Protein AF-A0A1Y4EWG4-F1 (afdb_monomer_lite)

Secondary structure (DSSP, 8-state):
-PPPHHHHHHHHHHHHHHHHHHHHHHHHHHHHHHHHHTT---GGGS-HHHHHHH----------EEEEETTEEEEE--HHHHHHHHTS-HHHHHHHHHHHTS---HHHHHHHHT--HHHHHHHHHHHHHHHHHHHHHHHHHHHHHHHHHTT----------------------------------------B-----

Sequence (197 aa):
MKPNSHEQSKRHTFDSFCKKVLKHEARDYYDELKRQRDREVSFSDLSEKELAQLYTEDKYFVSEQIFNVLGLNVIVTDDVIAEALQSLPERKRDIILLSYFLELSDREIGDKLNMLRSTVQYQRTSTLQQLKNFMKGDIQSKTQGYINEQARPCVFFVSMLRSRHSKRHEHTGENEPTKRKKKGAYTSQTVLRILTR

Radius of gyration: 34.33 Å; chains: 1; bounding box: 71×59×91 Å

pLDDT: mean 73.22, std 25.09, range [27.41, 98.12]

Foldseek 3Di:
DDDDPVVVVVVVVVVVVVVVVVVVVVVVVVVVVVVCVVPDDDPVRDDPVVVVVPDDDDPPDFDWDWDAAPNATDTDRDPLVVVLLVPDDPLLSNLQCCCPVVVDQLVVNCVVVVHDSVVSVVSPVVSVVSSVVSVVVVVVVVVVVVVVPVPPPPPDDDDDDDDDDDDDDDDDDDDDDDDDDDDDDDDDDDHSDDDDD

Structure (mmCIF, N/CA/C/O backbone):
data_AF-A0A1Y4EWG4-F1
#
_entry.id   AF-A0A1Y4EWG4-F1
#
loop_
_atom_site.group_PDB
_atom_site.id
_atom_site.type_symbol
_atom_site.label_atom_id
_atom_site.label_alt_id
_atom_site.label_comp_id
_atom_site.label_asym_id
_atom_site.label_entity_id
_atom_site.label_seq_id
_atom_site.pdbx_PDB_ins_code
_atom_site.Cartn_x
_atom_site.Cartn_y
_atom_site.Cartn_z
_atom_site.occupancy
_atom_site.B_iso_or_equiv
_atom_site.auth_seq_id
_atom_site.auth_comp_id
_atom_site.auth_asym_id
_atom_site.auth_atom_id
_atom_site.pdbx_PDB_model_num
ATOM 1 N N . MET A 1 1 ? 42.388 5.811 -66.192 1.00 65.19 1 MET A N 1
ATOM 2 C CA . MET A 1 1 ? 41.966 7.229 -66.262 1.00 65.19 1 MET A CA 1
ATOM 3 C C . MET A 1 1 ? 42.053 7.839 -64.870 1.00 65.19 1 MET A C 1
ATOM 5 O O . MET A 1 1 ? 41.560 7.218 -63.936 1.00 65.19 1 MET A O 1
ATOM 9 N N . LYS A 1 2 ? 42.712 8.996 -64.703 1.00 63.66 2 LYS A N 1
ATOM 10 C CA . LYS A 1 2 ? 42.744 9.698 -63.407 1.00 63.66 2 LYS A CA 1
ATOM 11 C C . LYS A 1 2 ? 41.348 10.276 -63.126 1.00 63.66 2 LYS A C 1
ATOM 13 O O . LYS A 1 2 ? 40.776 10.872 -64.038 1.00 63.66 2 LYS A O 1
ATOM 18 N N . PRO A 1 3 ? 40.778 10.091 -61.925 1.00 63.34 3 PRO A N 1
ATOM 19 C CA . PRO A 1 3 ? 39.464 10.640 -61.622 1.00 63.34 3 PRO A CA 1
ATOM 20 C C . PRO A 1 3 ? 39.524 12.173 -61.615 1.00 63.34 3 PRO A C 1
ATOM 22 O O . PRO A 1 3 ? 40.449 12.750 -61.044 1.00 63.34 3 PRO A O 1
ATOM 25 N N . ASN A 1 4 ? 38.542 12.810 -62.259 1.00 80.69 4 ASN A N 1
ATOM 26 C CA . ASN A 1 4 ? 38.352 14.263 -62.278 1.00 80.69 4 ASN A CA 1
ATOM 27 C C . ASN A 1 4 ? 38.265 14.810 -60.835 1.00 80.69 4 ASN A C 1
ATOM 29 O O . ASN A 1 4 ? 37.682 14.157 -59.970 1.00 80.69 4 ASN A O 1
ATOM 33 N N . SER A 1 5 ? 38.812 16.004 -60.577 1.00 82.69 5 SER A N 1
ATOM 34 C CA . SER A 1 5 ? 38.809 16.683 -59.266 1.00 82.69 5 SER A CA 1
ATOM 35 C C . SER A 1 5 ? 37.415 16.711 -58.617 1.00 82.69 5 SER A C 1
ATOM 37 O O . SER A 1 5 ? 37.255 16.427 -57.429 1.00 82.69 5 SER A O 1
ATOM 39 N N . HIS A 1 6 ? 36.372 16.931 -59.423 1.00 83.75 6 HIS A N 1
ATOM 40 C CA . HIS A 1 6 ? 34.985 16.935 -58.957 1.00 83.75 6 HIS A CA 1
ATOM 41 C C . HIS A 1 6 ? 34.500 15.562 -58.448 1.00 83.75 6 HIS A C 1
ATOM 43 O O . HIS A 1 6 ? 33.828 15.479 -57.422 1.00 83.75 6 HIS A O 1
ATOM 49 N N . GLU A 1 7 ? 34.883 14.473 -59.118 1.00 87.00 7 GLU A N 1
ATOM 50 C CA . GLU A 1 7 ? 34.520 13.104 -58.722 1.00 87.00 7 GLU A CA 1
ATOM 51 C C . GLU A 1 7 ? 35.270 12.652 -57.462 1.00 87.00 7 GLU A C 1
ATOM 53 O O . GLU A 1 7 ? 34.723 11.928 -56.631 1.00 87.00 7 GLU A O 1
ATOM 58 N N . GLN A 1 8 ? 36.508 13.119 -57.275 1.00 87.75 8 GLN A N 1
ATOM 59 C CA . GLN A 1 8 ? 37.253 12.894 -56.034 1.00 87.75 8 GLN A CA 1
ATOM 60 C C . GLN A 1 8 ? 36.594 13.616 -54.855 1.00 87.75 8 GLN A C 1
ATOM 62 O O . GLN A 1 8 ? 36.395 13.010 -53.805 1.00 87.75 8 GLN A O 1
ATOM 67 N N . SER A 1 9 ? 36.177 14.872 -55.047 1.00 90.69 9 SER A N 1
ATOM 68 C CA . SER A 1 9 ? 35.466 15.644 -54.022 1.00 90.69 9 SER A CA 1
ATOM 69 C C . SER A 1 9 ? 34.190 14.933 -53.553 1.00 90.69 9 SER A C 1
ATOM 71 O O . SER A 1 9 ? 34.028 14.700 -52.356 1.00 90.69 9 SER A O 1
ATOM 73 N N . LYS A 1 10 ? 33.351 14.449 -54.484 1.00 91.44 10 LYS A N 1
ATOM 74 C CA . LYS A 1 10 ? 32.148 13.658 -54.150 1.00 91.44 10 LYS A CA 1
ATOM 75 C C . LYS A 1 10 ? 32.469 12.423 -53.308 1.00 91.44 10 LYS A C 1
ATOM 77 O O . LYS A 1 10 ? 31.793 12.164 -52.313 1.00 91.44 10 LYS A O 1
ATOM 82 N N . ARG A 1 11 ? 33.510 11.671 -53.685 1.00 92.50 11 ARG A N 1
ATOM 83 C CA . ARG A 1 11 ? 33.954 10.482 -52.937 1.00 92.50 11 ARG A CA 1
ATOM 84 C C . ARG A 1 11 ? 34.401 10.841 -51.523 1.00 92.50 11 ARG A C 1
ATOM 86 O O . ARG A 1 11 ? 34.007 10.159 -50.585 1.00 92.50 11 ARG A O 1
ATOM 93 N N . HIS A 1 12 ? 35.176 11.911 -51.361 1.00 94.19 12 HIS A N 1
ATOM 94 C CA . HIS A 1 12 ? 35.632 12.364 -50.047 1.00 94.19 12 HIS A CA 1
ATOM 95 C C . HIS A 1 12 ? 34.484 12.864 -49.166 1.00 94.19 12 HIS A C 1
ATOM 97 O O . HIS A 1 12 ? 34.461 12.564 -47.973 1.00 94.19 12 HIS A O 1
ATOM 103 N N . THR A 1 13 ? 33.503 13.572 -49.733 1.00 94.94 13 THR A N 1
ATOM 104 C CA . THR A 1 13 ? 32.304 13.998 -48.999 1.00 94.94 13 THR A CA 1
ATOM 105 C C . THR A 1 13 ? 31.494 12.799 -48.516 1.00 94.94 13 THR A C 1
ATOM 107 O O . THR A 1 13 ? 31.103 12.762 -47.351 1.00 94.94 13 THR A O 1
ATOM 110 N N . PHE A 1 14 ? 31.284 11.800 -49.377 1.00 96.00 14 PHE A N 1
ATOM 111 C CA . PHE A 1 14 ? 30.561 10.584 -49.010 1.00 96.00 14 PHE A CA 1
ATOM 112 C C . PHE A 1 14 ? 31.305 9.766 -47.946 1.00 96.00 14 PHE A C 1
ATOM 114 O O . PHE A 1 14 ? 30.717 9.383 -46.941 1.00 96.00 14 PHE A O 1
ATOM 121 N N . ASP A 1 15 ? 32.614 9.566 -48.109 1.00 96.38 15 ASP A N 1
ATOM 122 C CA . ASP A 1 15 ? 33.448 8.868 -47.125 1.00 96.38 15 ASP A CA 1
ATOM 123 C C . ASP A 1 15 ? 33.442 9.581 -45.760 1.00 96.38 15 ASP A C 1
ATOM 125 O O . ASP A 1 15 ? 33.256 8.952 -44.716 1.00 96.38 15 ASP A O 1
ATOM 129 N N . SER A 1 16 ? 33.561 10.914 -45.754 1.00 96.88 16 SER A N 1
ATOM 130 C CA . SER A 1 16 ? 33.453 11.720 -44.533 1.00 96.88 16 SER A CA 1
ATOM 131 C C . SER A 1 16 ? 32.076 11.587 -43.878 1.00 96.88 16 SER A C 1
ATOM 133 O O . SER A 1 16 ? 31.986 11.465 -42.654 1.00 96.88 16 SER A O 1
ATOM 135 N N . PHE A 1 17 ? 31.009 11.562 -44.681 1.00 97.06 17 PHE A N 1
ATOM 136 C CA . PHE A 1 17 ? 29.649 11.346 -44.202 1.00 97.06 17 PHE A CA 1
ATOM 137 C C . PHE A 1 17 ? 29.498 9.969 -43.545 1.00 97.06 17 PHE A C 1
ATOM 139 O O . PHE A 1 17 ? 29.098 9.901 -42.384 1.00 97.06 17 PHE A O 1
ATOM 146 N N . CYS A 1 18 ? 29.898 8.886 -44.218 1.00 96.62 18 CYS A N 1
ATOM 147 C CA . CYS A 1 18 ? 29.825 7.531 -43.668 1.00 96.62 18 CYS A CA 1
ATOM 148 C C . CYS A 1 18 ? 30.623 7.395 -42.365 1.00 96.62 18 CYS A C 1
ATOM 150 O O . CYS A 1 18 ? 30.110 6.875 -41.376 1.00 96.62 18 CYS A O 1
ATOM 152 N N . LYS A 1 19 ? 31.852 7.924 -42.322 1.00 97.12 19 LYS A N 1
ATOM 153 C CA . LYS A 1 19 ? 32.682 7.926 -41.106 1.00 97.12 19 LYS A CA 1
ATOM 154 C C . LYS A 1 19 ? 32.027 8.694 -39.962 1.00 97.12 19 LYS A C 1
ATOM 156 O O . LYS A 1 19 ? 32.107 8.266 -38.812 1.00 97.12 19 LYS A O 1
ATOM 161 N N . LYS A 1 20 ? 31.380 9.822 -40.264 1.00 97.94 20 LYS A N 1
ATOM 162 C CA . LYS A 1 20 ? 30.665 10.630 -39.274 1.00 97.94 20 LYS A CA 1
ATOM 163 C C . LYS A 1 20 ? 29.462 9.875 -38.708 1.00 97.94 20 LYS A C 1
ATOM 165 O O . LYS A 1 20 ? 29.324 9.833 -37.491 1.00 97.94 20 LYS A O 1
ATOM 170 N N . VAL A 1 21 ? 28.648 9.258 -39.567 1.00 98.00 21 VAL A N 1
ATOM 171 C CA . VAL A 1 21 ? 27.494 8.448 -39.143 1.00 98.00 21 VAL A CA 1
ATOM 172 C C . VAL A 1 21 ? 27.954 7.315 -38.228 1.00 98.0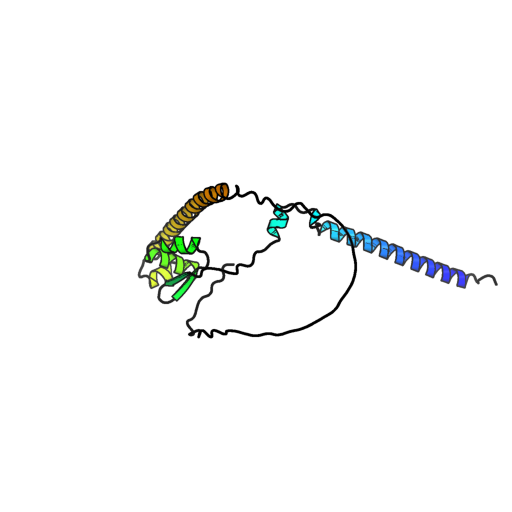0 21 VAL A C 1
ATOM 174 O O . VAL A 1 21 ? 27.509 7.250 -37.090 1.00 98.00 21 VAL A O 1
ATOM 177 N N . LEU A 1 22 ? 28.932 6.507 -38.649 1.00 97.94 22 LEU A N 1
ATOM 178 C CA . LEU A 1 22 ? 29.444 5.397 -37.832 1.00 97.94 22 LEU A CA 1
ATOM 179 C C . LEU A 1 22 ? 29.992 5.860 -36.475 1.00 97.94 22 LEU A C 1
ATOM 181 O O . LEU A 1 22 ? 29.791 5.197 -35.460 1.00 97.94 22 LEU A O 1
ATOM 185 N N . LYS A 1 23 ? 30.672 7.012 -36.439 1.00 98.00 23 LYS A N 1
ATOM 186 C CA . LYS A 1 23 ? 31.185 7.588 -35.191 1.00 98.00 23 LYS A CA 1
ATOM 187 C C . LYS A 1 23 ? 30.060 8.037 -34.257 1.00 98.00 23 LYS A C 1
ATOM 189 O O . LYS A 1 23 ? 30.193 7.874 -33.046 1.00 98.00 23 LYS A O 1
ATOM 194 N N . HIS A 1 24 ? 29.001 8.638 -34.795 1.00 97.94 24 HIS A N 1
ATOM 195 C CA . HIS A 1 24 ? 27.861 9.076 -33.994 1.00 97.94 24 HIS A CA 1
ATOM 196 C C . HIS A 1 24 ? 27.058 7.893 -33.470 1.00 97.94 24 HIS A C 1
ATOM 198 O O . HIS A 1 24 ? 26.841 7.842 -32.269 1.00 97.94 24 HIS A O 1
ATOM 204 N N . GLU A 1 25 ? 26.770 6.896 -34.305 1.00 98.12 25 GLU A N 1
ATOM 205 C CA . GLU A 1 25 ? 26.089 5.667 -33.875 1.00 98.12 25 GLU A CA 1
ATOM 206 C C . GLU A 1 25 ? 26.855 4.947 -32.760 1.00 98.12 25 GLU A C 1
ATOM 208 O O . GLU A 1 25 ? 26.282 4.556 -31.745 1.00 98.12 25 GLU A O 1
ATOM 213 N N . ALA A 1 26 ? 28.182 4.836 -32.889 1.00 98.12 26 ALA A N 1
ATOM 214 C CA . ALA A 1 26 ? 29.005 4.260 -31.832 1.00 98.12 26 ALA A CA 1
ATOM 215 C C . ALA A 1 26 ? 28.910 5.066 -30.527 1.00 98.12 26 ALA A C 1
ATOM 217 O O . ALA A 1 26 ? 28.836 4.481 -29.448 1.00 98.12 26 ALA A O 1
ATOM 218 N N . ARG A 1 27 ? 28.907 6.402 -30.606 1.00 97.75 27 ARG A N 1
ATOM 219 C CA . ARG A 1 27 ? 28.766 7.259 -29.423 1.00 97.75 27 ARG A CA 1
ATOM 220 C C . ARG A 1 27 ? 27.391 7.096 -28.781 1.00 97.75 27 ARG A C 1
ATOM 222 O O . ARG A 1 27 ? 27.323 6.905 -27.573 1.00 97.75 27 ARG A O 1
ATOM 229 N N . ASP A 1 28 ? 26.336 7.132 -29.583 1.00 97.75 28 ASP A N 1
ATOM 230 C CA . ASP A 1 28 ? 24.960 7.047 -29.108 1.00 97.75 28 ASP A CA 1
ATOM 231 C C . ASP A 1 28 ? 24.700 5.685 -28.436 1.00 97.75 28 ASP A C 1
ATOM 233 O O . ASP A 1 28 ? 24.063 5.633 -27.383 1.00 97.75 28 ASP A O 1
ATOM 237 N N . TYR A 1 29 ? 25.301 4.603 -28.948 1.00 97.69 29 TYR A N 1
ATOM 238 C CA . TYR A 1 29 ? 25.314 3.291 -28.293 1.00 97.69 29 TYR A CA 1
ATOM 239 C C . TYR A 1 29 ? 25.955 3.325 -26.895 1.00 97.69 29 TYR A C 1
ATOM 241 O O . TYR A 1 29 ? 25.369 2.836 -25.927 1.00 97.69 29 TYR A O 1
ATOM 249 N N . TYR A 1 30 ? 27.148 3.914 -26.757 1.00 97.56 30 TYR A N 1
ATOM 250 C CA . TYR A 1 30 ? 27.816 4.004 -25.452 1.00 97.56 30 TYR A CA 1
ATOM 251 C C . TYR A 1 30 ? 27.075 4.918 -24.472 1.00 97.56 30 TYR A C 1
ATOM 253 O O . TYR A 1 30 ? 27.049 4.630 -23.272 1.00 97.56 30 TYR A O 1
ATOM 261 N N . ASP A 1 31 ? 26.460 5.990 -24.969 1.00 97.25 31 ASP A N 1
ATOM 262 C CA . ASP A 1 31 ? 25.638 6.882 -24.158 1.00 97.25 31 ASP A CA 1
ATOM 263 C C . ASP A 1 31 ? 24.390 6.155 -23.638 1.00 97.25 31 ASP A C 1
ATOM 265 O O . ASP A 1 31 ? 24.050 6.300 -22.464 1.00 97.25 31 ASP A O 1
ATOM 269 N N . GLU A 1 32 ? 23.744 5.317 -24.454 1.00 96.81 32 GLU A N 1
ATOM 270 C CA . GLU A 1 32 ? 22.601 4.513 -24.007 1.00 96.81 32 GLU A CA 1
ATOM 271 C C . GLU A 1 32 ? 23.009 3.454 -22.976 1.00 96.81 32 GLU A C 1
ATOM 273 O O . GLU A 1 32 ? 22.380 3.356 -21.923 1.00 96.81 32 GLU A O 1
ATOM 278 N N . LEU A 1 33 ? 24.123 2.744 -23.193 1.00 95.25 33 LEU A N 1
ATOM 279 C CA . LEU A 1 33 ? 24.672 1.813 -22.196 1.00 95.25 33 LEU A CA 1
ATOM 280 C C . LEU A 1 33 ? 25.008 2.498 -20.867 1.00 95.25 33 LEU A C 1
ATOM 282 O O . LEU A 1 33 ? 24.945 1.880 -19.803 1.00 95.25 33 LEU A O 1
ATOM 286 N N . LYS A 1 34 ? 25.421 3.768 -20.902 1.00 95.44 34 LYS A N 1
ATOM 287 C CA . LYS A 1 34 ? 25.650 4.550 -19.687 1.00 95.44 34 LYS A CA 1
ATOM 288 C C . LYS A 1 34 ? 24.327 4.867 -18.986 1.00 95.44 34 LYS A C 1
ATOM 290 O O . LYS A 1 34 ? 24.209 4.585 -17.801 1.00 95.44 34 LYS A O 1
ATOM 295 N N . ARG A 1 35 ? 23.316 5.354 -19.718 1.00 95.94 35 ARG A N 1
ATOM 296 C CA . ARG A 1 35 ? 21.978 5.638 -19.161 1.00 95.94 35 ARG A CA 1
ATOM 297 C C . ARG A 1 35 ? 21.303 4.399 -18.576 1.00 95.94 35 ARG A C 1
ATOM 299 O O . ARG A 1 35 ? 20.566 4.524 -17.604 1.00 95.94 35 ARG A O 1
ATOM 306 N N . GLN A 1 36 ? 21.505 3.226 -19.176 1.00 94.88 36 GLN A N 1
ATOM 307 C CA . GLN A 1 36 ? 21.007 1.958 -18.640 1.00 94.88 36 GLN A CA 1
ATOM 308 C C . GLN A 1 36 ? 21.694 1.632 -17.315 1.00 94.88 36 GLN A C 1
ATOM 310 O O . GLN A 1 36 ? 21.009 1.466 -16.317 1.00 94.88 36 GLN A O 1
ATOM 315 N N . ARG A 1 37 ? 23.032 1.669 -17.255 1.00 90.12 37 ARG A N 1
ATOM 316 C CA . ARG A 1 37 ? 23.779 1.417 -16.006 1.00 90.12 37 ARG A CA 1
ATOM 317 C C . ARG A 1 37 ? 23.480 2.410 -14.882 1.00 90.12 37 ARG A C 1
ATOM 319 O O . ARG A 1 37 ? 23.546 2.032 -13.723 1.00 90.12 37 ARG A O 1
ATOM 326 N N . ASP A 1 38 ? 23.147 3.655 -15.212 1.00 91.94 38 ASP A N 1
ATOM 327 C CA . ASP A 1 38 ? 22.764 4.660 -14.212 1.00 91.94 38 ASP A CA 1
ATOM 328 C C . ASP A 1 38 ? 21.357 4.401 -13.622 1.00 91.94 38 ASP A C 1
ATOM 330 O O . ASP A 1 38 ? 21.022 4.954 -12.574 1.00 91.94 38 ASP A O 1
ATOM 334 N N . ARG A 1 39 ? 20.517 3.589 -14.286 1.00 91.38 39 ARG A N 1
ATOM 335 C CA . ARG A 1 39 ? 19.122 3.303 -13.887 1.00 91.38 39 ARG A CA 1
ATOM 336 C C . ARG A 1 39 ? 18.876 1.856 -13.459 1.00 91.38 39 ARG A C 1
ATOM 338 O O . ARG A 1 39 ? 17.918 1.605 -12.735 1.00 91.38 39 ARG A O 1
ATOM 345 N N . GLU A 1 40 ? 19.690 0.922 -13.931 1.00 90.94 40 GLU A N 1
ATOM 346 C CA . GLU A 1 40 ? 19.491 -0.517 -13.785 1.00 90.94 40 GLU A CA 1
ATOM 347 C C . GLU A 1 40 ? 20.626 -1.138 -12.969 1.00 90.94 40 GLU A C 1
ATOM 349 O O . GLU A 1 40 ? 21.799 -0.807 -13.142 1.00 90.94 40 GLU A O 1
ATOM 354 N N . VAL A 1 41 ? 20.264 -2.084 -12.105 1.00 86.38 41 VAL A N 1
ATOM 355 C CA . VAL A 1 41 ? 21.198 -2.912 -11.338 1.00 86.38 41 VAL A CA 1
ATOM 356 C C . VAL A 1 41 ? 20.971 -4.361 -11.750 1.00 86.38 41 VAL A C 1
ATOM 358 O O . VAL A 1 41 ? 19.828 -4.799 -11.895 1.00 86.38 41 VAL A O 1
ATOM 361 N N . SER A 1 42 ? 22.052 -5.108 -11.975 1.00 86.12 42 SER A N 1
ATOM 362 C CA . SER A 1 42 ? 21.953 -6.526 -12.317 1.00 86.12 42 SER A CA 1
ATOM 363 C C . SER A 1 42 ? 21.447 -7.324 -11.120 1.00 86.12 42 SER A C 1
ATOM 365 O O . SER A 1 42 ? 21.859 -7.075 -9.991 1.00 86.12 42 SER A O 1
ATOM 367 N N . PHE A 1 43 ? 20.634 -8.353 -11.360 1.00 84.12 43 PHE A N 1
ATOM 368 C CA . PHE A 1 43 ? 20.182 -9.259 -10.299 1.00 84.12 43 PHE A CA 1
ATOM 369 C C . PHE A 1 43 ? 21.339 -9.898 -9.520 1.00 84.12 43 PHE A C 1
ATOM 371 O O . PHE A 1 43 ? 21.198 -10.145 -8.328 1.00 84.12 43 PHE A O 1
ATOM 378 N N . SER A 1 44 ? 22.481 -10.138 -10.174 1.00 87.19 44 SER A N 1
ATOM 379 C CA . SER A 1 44 ? 23.681 -10.690 -9.530 1.00 87.19 44 SER A CA 1
ATOM 380 C C . SER A 1 44 ? 24.344 -9.729 -8.541 1.00 87.19 44 SER A C 1
ATOM 382 O O . SER A 1 44 ? 25.077 -10.182 -7.667 1.00 87.19 44 SER A O 1
ATOM 384 N N . ASP A 1 45 ? 24.111 -8.424 -8.699 1.00 87.25 45 ASP A N 1
ATOM 385 C CA . ASP A 1 45 ? 24.691 -7.375 -7.857 1.00 87.25 45 ASP A CA 1
ATOM 386 C C . ASP A 1 45 ? 23.754 -6.991 -6.696 1.00 87.25 45 ASP A C 1
ATOM 388 O O . ASP A 1 45 ? 24.156 -6.246 -5.802 1.00 87.25 45 ASP A O 1
ATOM 392 N N . LEU A 1 46 ? 22.513 -7.498 -6.693 1.00 88.62 46 LEU A N 1
ATOM 393 C CA . LEU A 1 46 ? 21.548 -7.279 -5.618 1.00 88.62 46 LEU A CA 1
ATOM 394 C C . LEU A 1 46 ? 21.887 -8.130 -4.392 1.00 88.62 46 LEU A C 1
ATOM 396 O O . LEU A 1 46 ? 22.234 -9.308 -4.487 1.00 88.62 46 LEU A O 1
ATOM 400 N N . SER A 1 47 ? 21.713 -7.547 -3.211 1.00 89.00 47 SER A N 1
ATOM 401 C CA . SER A 1 47 ? 21.786 -8.282 -1.953 1.00 89.00 47 SER A CA 1
ATOM 402 C C . SER A 1 47 ? 20.580 -9.211 -1.774 1.00 89.00 47 SER A C 1
ATOM 404 O O . SER A 1 47 ? 19.491 -8.967 -2.297 1.00 89.00 47 SER A O 1
ATOM 406 N N . GLU A 1 48 ? 20.728 -10.246 -0.942 1.00 85.25 48 GLU A N 1
ATOM 407 C CA . GLU A 1 48 ? 19.621 -11.151 -0.588 1.00 85.25 48 GLU A CA 1
ATOM 408 C C . GLU A 1 48 ? 18.399 -10.398 -0.036 1.00 85.25 48 GLU A C 1
ATOM 410 O O . GLU A 1 48 ? 17.261 -10.792 -0.279 1.00 85.25 48 GLU A O 1
ATOM 415 N N . LYS A 1 49 ? 18.621 -9.277 0.665 1.00 85.50 49 LYS A N 1
ATOM 416 C CA . LYS A 1 49 ? 17.548 -8.432 1.207 1.00 85.50 49 LYS A CA 1
ATOM 417 C C . LYS A 1 49 ? 16.743 -7.732 0.117 1.00 85.50 49 LYS A C 1
ATOM 419 O O . LYS A 1 49 ? 15.536 -7.591 0.268 1.00 85.50 49 LYS A O 1
ATOM 424 N N . GLU A 1 50 ? 17.402 -7.270 -0.939 1.00 86.19 50 GLU A N 1
ATOM 425 C CA . GLU A 1 50 ? 16.748 -6.607 -2.071 1.00 86.19 50 GLU A CA 1
ATOM 426 C C . GLU A 1 50 ? 16.014 -7.631 -2.930 1.00 86.19 50 GLU A C 1
ATOM 428 O O . GLU A 1 50 ? 14.851 -7.428 -3.264 1.00 86.19 50 GLU A O 1
ATOM 433 N N . LEU A 1 51 ? 16.635 -8.785 -3.192 1.00 86.31 51 LEU A N 1
ATOM 434 C CA . LEU A 1 51 ? 15.977 -9.906 -3.867 1.00 86.31 51 LEU A CA 1
ATOM 435 C C . LEU A 1 51 ? 14.722 -10.364 -3.118 1.00 86.31 51 LEU A C 1
ATOM 437 O O . LEU A 1 51 ? 13.689 -10.617 -3.738 1.00 86.31 51 LEU A O 1
ATOM 441 N N . ALA A 1 52 ? 14.778 -10.401 -1.784 1.00 83.62 52 ALA A N 1
ATOM 442 C CA . ALA A 1 52 ? 13.634 -10.749 -0.953 1.00 83.62 52 ALA A CA 1
ATOM 443 C C . ALA A 1 52 ? 12.464 -9.747 -1.047 1.00 83.62 52 ALA A C 1
ATOM 445 O O . ALA A 1 52 ? 11.343 -10.087 -0.690 1.00 83.62 52 ALA A O 1
ATOM 446 N N . GLN A 1 53 ? 12.688 -8.520 -1.524 1.00 85.25 53 GLN A N 1
ATOM 447 C CA . GLN A 1 53 ? 11.617 -7.539 -1.747 1.00 85.25 53 GLN A CA 1
ATOM 448 C C . GLN A 1 53 ? 10.968 -7.674 -3.129 1.00 85.25 53 GLN A C 1
ATOM 450 O O . GLN A 1 53 ? 9.892 -7.125 -3.353 1.00 85.25 53 GLN A O 1
ATOM 455 N N . LEU A 1 54 ? 11.619 -8.377 -4.062 1.00 85.06 54 LEU A N 1
ATOM 456 C CA . LEU A 1 54 ? 11.163 -8.508 -5.447 1.00 85.06 54 LEU A CA 1
ATOM 457 C C . LEU A 1 54 ? 10.221 -9.693 -5.668 1.00 85.06 54 LEU A C 1
ATOM 459 O O . LEU A 1 54 ? 9.571 -9.754 -6.712 1.00 85.06 54 LEU A O 1
ATOM 463 N N . TYR A 1 55 ? 10.140 -10.636 -4.726 1.00 78.19 55 TYR A N 1
ATOM 464 C CA . TYR A 1 55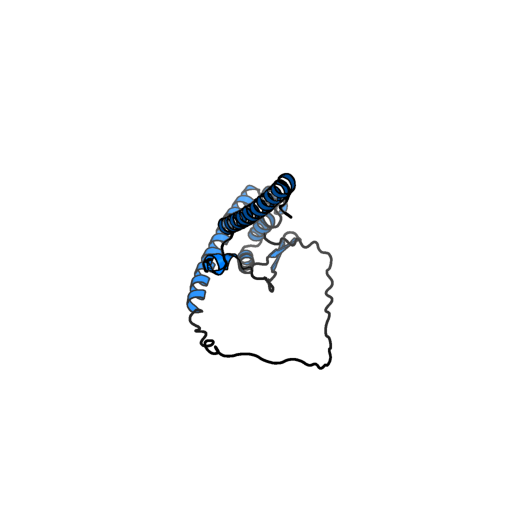 ? 9.198 -11.747 -4.829 1.00 78.19 55 TYR A CA 1
ATOM 465 C C . TYR A 1 55 ? 7.869 -11.410 -4.151 1.00 78.19 55 TYR A C 1
ATOM 467 O O . TYR A 1 55 ? 7.790 -10.662 -3.180 1.00 78.19 55 TYR A O 1
ATOM 475 N N . THR A 1 56 ? 6.795 -11.973 -4.689 1.00 79.31 56 THR A N 1
ATOM 476 C CA . THR A 1 56 ? 5.470 -11.978 -4.073 1.00 79.31 56 THR A CA 1
ATOM 477 C C . THR A 1 56 ? 4.993 -13.418 -4.072 1.00 79.31 56 THR A C 1
ATOM 479 O O . THR A 1 56 ? 5.131 -14.116 -5.075 1.00 79.31 56 THR A O 1
ATOM 482 N N . GLU A 1 57 ? 4.466 -13.873 -2.944 1.00 75.94 57 GLU A N 1
ATOM 483 C CA . GLU A 1 57 ? 3.863 -15.197 -2.839 1.00 75.94 57 GLU A CA 1
ATOM 484 C C . GLU A 1 57 ? 2.362 -15.104 -3.097 1.00 75.94 57 GLU A C 1
ATOM 486 O O . GLU A 1 57 ? 1.657 -14.276 -2.511 1.00 75.94 57 GLU A O 1
ATOM 491 N N . ASP A 1 58 ? 1.864 -15.982 -3.962 1.00 75.06 58 ASP A N 1
ATOM 492 C CA . ASP A 1 58 ? 0.434 -16.144 -4.174 1.00 75.06 58 ASP A CA 1
ATOM 493 C C . ASP A 1 58 ? -0.218 -16.786 -2.939 1.00 75.06 58 ASP A C 1
ATOM 495 O O . ASP A 1 58 ? 0.156 -17.872 -2.486 1.00 75.06 58 ASP A O 1
ATOM 499 N N . LYS A 1 59 ? -1.259 -16.137 -2.413 1.00 71.50 59 LYS A N 1
ATOM 500 C CA . LYS A 1 59 ? -2.028 -16.631 -1.263 1.00 71.50 59 LYS A CA 1
ATOM 501 C C . LYS A 1 59 ? -3.160 -17.547 -1.738 1.00 71.50 59 LYS A C 1
ATOM 503 O O . LYS A 1 59 ? -4.291 -17.104 -1.912 1.00 71.50 59 LYS A O 1
ATOM 508 N N . TYR A 1 60 ? -2.855 -18.826 -1.963 1.00 64.81 60 TYR A N 1
ATOM 509 C CA . TYR A 1 60 ? -3.822 -19.800 -2.500 1.00 64.81 60 TYR A CA 1
ATOM 510 C C . TYR A 1 60 ? -4.842 -20.339 -1.482 1.00 64.81 60 TYR A C 1
ATOM 512 O O . TYR A 1 60 ? -5.901 -20.818 -1.884 1.00 64.81 60 TYR A O 1
ATOM 520 N N . PHE A 1 61 ? -4.567 -20.249 -0.177 1.00 61.03 61 PHE A N 1
ATOM 521 C CA . PHE A 1 61 ? -5.443 -20.786 0.870 1.00 61.03 61 PHE A CA 1
ATOM 522 C C . PHE A 1 61 ? -5.580 -19.781 2.004 1.00 61.03 61 PHE A C 1
ATOM 524 O O . PHE A 1 61 ? -4.787 -19.759 2.939 1.00 61.03 61 PHE A O 1
ATOM 531 N N . VAL A 1 62 ? -6.581 -18.920 1.883 1.00 66.31 62 VAL A N 1
ATOM 532 C CA . VAL A 1 62 ? -6.908 -17.921 2.892 1.00 66.31 62 VAL A CA 1
ATOM 533 C C . VAL A 1 62 ? -8.172 -18.388 3.605 1.00 66.31 62 VAL A C 1
ATOM 535 O O . VAL A 1 62 ? -9.215 -18.557 2.973 1.00 66.31 62 VAL A O 1
ATOM 538 N N . SER A 1 63 ? -8.075 -18.656 4.903 1.00 74.94 63 SER A N 1
ATOM 539 C CA . SER A 1 63 ? -9.218 -18.962 5.762 1.00 74.94 63 SER A CA 1
ATOM 540 C C . SER A 1 63 ? -10.088 -17.716 5.905 1.00 74.94 63 SER A C 1
ATOM 542 O O . SER A 1 63 ? -9.703 -16.718 6.506 1.00 74.94 63 SER A O 1
ATOM 544 N N . GLU A 1 64 ? -11.286 -17.764 5.330 1.00 82.88 64 GLU A N 1
ATOM 545 C CA . GLU A 1 64 ? -12.270 -16.693 5.458 1.00 82.88 64 GLU A CA 1
ATOM 546 C C . GLU A 1 64 ? -13.100 -16.898 6.732 1.00 82.88 64 GLU A C 1
ATOM 548 O O . GLU A 1 64 ? -13.834 -17.880 6.862 1.00 82.88 64 GLU A O 1
ATOM 553 N N . GLN A 1 65 ? -13.018 -15.953 7.669 1.00 85.00 65 GLN A N 1
ATOM 554 C CA . GLN A 1 65 ? -13.896 -15.891 8.835 1.00 85.00 65 GLN A CA 1
ATOM 555 C C . GLN A 1 65 ? -14.960 -14.812 8.641 1.00 85.00 65 GLN A C 1
ATOM 557 O O . GLN A 1 65 ? -14.656 -13.693 8.233 1.00 85.00 65 GLN A O 1
ATOM 562 N N . ILE A 1 66 ? -16.219 -15.142 8.934 1.00 88.38 66 ILE A N 1
ATOM 563 C CA . ILE A 1 66 ? -17.363 -14.260 8.682 1.00 88.38 66 ILE A CA 1
ATOM 564 C C . ILE A 1 66 ? -17.923 -13.746 10.008 1.00 88.38 66 ILE A C 1
ATOM 566 O O . ILE A 1 66 ? -18.326 -14.531 10.865 1.00 88.38 66 ILE A O 1
ATOM 570 N N . PHE A 1 67 ? -18.012 -12.426 10.143 1.00 88.38 67 PHE A N 1
ATOM 571 C CA . PHE A 1 67 ? -18.663 -11.748 11.259 1.00 88.38 67 PHE A CA 1
ATOM 572 C C . PHE A 1 67 ? -19.951 -11.085 10.785 1.00 88.38 67 PHE A C 1
ATOM 574 O O . PHE A 1 67 ? -19.938 -10.323 9.821 1.00 88.38 67 PHE A O 1
ATOM 581 N N . ASN A 1 68 ? -21.064 -11.350 11.467 1.00 89.38 68 ASN A N 1
ATOM 582 C CA . ASN A 1 68 ? -22.322 -10.663 11.197 1.00 89.38 68 ASN A CA 1
ATOM 583 C C . ASN A 1 68 ? -22.465 -9.452 12.124 1.00 89.38 68 ASN A C 1
ATOM 585 O O . ASN A 1 68 ? -22.417 -9.612 13.341 1.00 89.38 68 ASN A O 1
ATOM 589 N N . VAL A 1 69 ? -22.651 -8.263 11.552 1.00 87.44 69 VAL A N 1
ATOM 590 C CA . VAL A 1 69 ? -22.862 -7.013 12.291 1.00 87.44 69 VAL A CA 1
ATOM 591 C C . VAL A 1 69 ? -24.057 -6.287 11.696 1.00 87.44 69 VAL A C 1
ATOM 593 O O . VAL A 1 69 ? -24.034 -5.895 10.532 1.00 87.44 69 VAL A O 1
ATOM 596 N N . LEU A 1 70 ? -25.123 -6.114 12.482 1.00 84.75 70 LEU A N 1
ATOM 597 C CA . LEU A 1 70 ? -26.378 -5.482 12.040 1.00 84.75 70 LEU A CA 1
ATOM 598 C C . LEU A 1 70 ? -26.958 -6.097 10.746 1.00 84.75 70 LEU A C 1
ATOM 600 O O . LEU A 1 70 ? -27.551 -5.393 9.928 1.00 84.75 70 LEU A O 1
ATOM 604 N N . GLY A 1 71 ? -26.778 -7.408 10.545 1.00 83.06 71 GLY A N 1
ATOM 605 C CA . GLY A 1 71 ? -27.232 -8.118 9.345 1.00 83.06 71 GLY A CA 1
ATOM 606 C C . GLY A 1 71 ? -26.279 -8.035 8.147 1.00 83.06 71 GLY A C 1
ATOM 607 O O . GLY A 1 71 ? -26.587 -8.599 7.099 1.00 83.06 71 GLY A O 1
ATOM 608 N N . LEU A 1 72 ? -25.125 -7.378 8.289 1.00 84.81 72 LEU A N 1
ATOM 609 C CA . LEU A 1 72 ? -24.075 -7.305 7.274 1.00 84.81 72 LEU A CA 1
ATOM 610 C C . LEU A 1 72 ? -22.966 -8.308 7.589 1.00 84.81 72 LEU A C 1
ATOM 612 O O . LEU A 1 72 ? -22.500 -8.392 8.722 1.00 84.81 72 LEU A O 1
ATOM 616 N N . ASN A 1 73 ? -22.527 -9.053 6.577 1.00 87.06 73 ASN A N 1
ATOM 617 C CA . ASN A 1 73 ? -21.439 -10.015 6.716 1.00 87.06 73 ASN A CA 1
ATOM 618 C C . ASN A 1 73 ? -20.104 -9.351 6.360 1.00 87.06 73 ASN A C 1
ATOM 620 O O . ASN A 1 73 ? -19.903 -8.937 5.217 1.00 87.06 73 ASN A O 1
ATOM 624 N N . VAL A 1 74 ? -19.196 -9.288 7.330 1.00 86.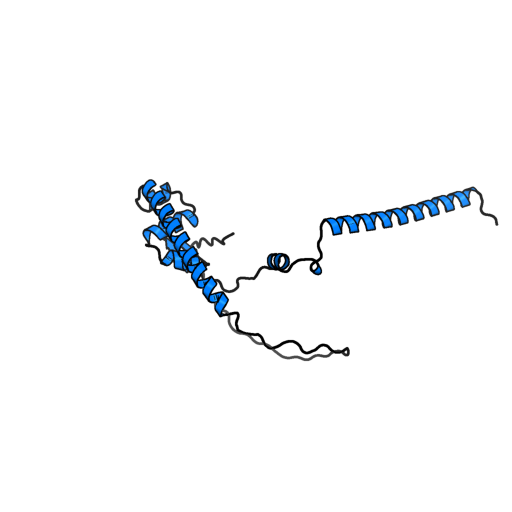50 74 VAL A N 1
ATOM 625 C CA . VAL A 1 74 ? -17.813 -8.836 7.168 1.00 86.50 74 VAL A CA 1
ATOM 626 C C . VAL A 1 74 ? -16.907 -10.060 7.104 1.00 86.50 74 VAL A C 1
ATOM 628 O O . VAL A 1 74 ? -16.925 -10.889 8.013 1.00 86.50 74 VAL A O 1
ATOM 631 N N . ILE A 1 75 ? -16.125 -10.177 6.031 1.00 87.12 75 ILE A N 1
ATOM 632 C CA . ILE A 1 75 ? -15.183 -11.283 5.832 1.00 87.12 75 ILE A CA 1
ATOM 633 C C . ILE A 1 75 ? -13.789 -10.823 6.247 1.00 87.12 75 ILE A C 1
ATOM 635 O O . ILE A 1 75 ? -13.283 -9.829 5.730 1.00 87.12 75 ILE A O 1
ATOM 639 N N . VAL A 1 76 ? -13.169 -11.562 7.163 1.00 86.62 76 VAL A N 1
ATOM 640 C CA . VAL A 1 76 ? -11.793 -11.355 7.614 1.00 86.62 76 VAL A CA 1
ATOM 641 C C . VAL A 1 76 ? -10.963 -12.553 7.176 1.00 86.62 76 VAL A C 1
ATOM 643 O O . VAL A 1 76 ? -11.278 -13.693 7.500 1.00 86.62 76 VAL A O 1
ATOM 646 N N . THR A 1 77 ? -9.917 -12.272 6.410 1.00 84.94 77 THR A N 1
ATOM 647 C CA . THR A 1 77 ? -9.030 -13.261 5.783 1.00 84.94 77 THR A CA 1
ATOM 648 C C . THR A 1 77 ? -7.790 -13.604 6.603 1.00 84.94 77 THR A C 1
ATOM 650 O O . THR A 1 77 ? -7.113 -14.584 6.324 1.00 84.94 77 THR A O 1
ATOM 653 N N . ASP A 1 78 ? -7.423 -12.744 7.549 1.00 84.62 78 ASP A N 1
ATOM 654 C CA . ASP A 1 78 ? -6.235 -12.927 8.380 1.00 84.62 78 ASP A CA 1
ATOM 655 C C . ASP A 1 78 ? -6.629 -13.630 9.680 1.00 84.62 78 ASP A C 1
ATOM 657 O O . ASP A 1 78 ? -7.421 -13.091 10.458 1.00 84.62 78 ASP A O 1
ATOM 661 N N . ASP A 1 79 ? -6.074 -14.820 9.911 1.00 84.06 79 ASP A N 1
ATOM 662 C CA . ASP A 1 79 ? -6.390 -15.642 11.081 1.00 84.06 79 ASP A CA 1
ATOM 663 C C . ASP A 1 79 ? -6.071 -14.942 12.402 1.00 84.06 79 ASP A C 1
ATOM 665 O O . ASP A 1 79 ? -6.842 -15.056 13.352 1.00 84.06 79 ASP A O 1
ATOM 669 N N . VAL A 1 80 ? -4.971 -14.183 12.464 1.00 85.69 80 VAL A N 1
ATOM 670 C CA . VAL A 1 80 ? -4.548 -13.486 13.688 1.00 85.69 80 VAL A CA 1
ATOM 671 C C . VAL A 1 80 ? -5.523 -12.363 14.003 1.00 85.69 80 VAL A C 1
ATOM 673 O O . VAL A 1 80 ? -5.936 -12.191 15.149 1.00 85.69 80 VAL A O 1
ATOM 676 N N . ILE A 1 81 ? -5.921 -11.601 12.983 1.00 88.44 81 ILE A N 1
ATOM 677 C CA . ILE A 1 81 ? -6.915 -10.536 13.150 1.00 88.44 81 ILE A CA 1
ATOM 678 C C . ILE A 1 81 ? -8.262 -11.139 13.537 1.00 88.44 81 ILE A C 1
ATOM 680 O O . ILE A 1 81 ? -8.940 -10.618 14.423 1.00 88.44 81 ILE A O 1
ATOM 684 N N . ALA A 1 82 ? -8.658 -12.233 12.897 1.00 89.44 82 ALA A N 1
ATOM 685 C CA . ALA A 1 82 ? -9.943 -12.851 13.150 1.00 89.44 82 ALA A CA 1
ATOM 686 C C . ALA A 1 82 ? -10.018 -13.463 14.562 1.00 89.44 82 ALA A C 1
ATOM 688 O O . ALA A 1 82 ? -10.999 -13.225 15.266 1.00 89.44 82 ALA A O 1
ATOM 689 N N . GLU A 1 83 ? -8.965 -14.134 15.034 1.00 89.25 83 GLU A N 1
ATOM 690 C CA . GLU A 1 83 ? -8.845 -14.607 16.421 1.00 89.25 83 GLU A CA 1
ATOM 691 C C . GLU A 1 83 ? -8.875 -13.440 17.422 1.00 89.25 83 GLU A C 1
ATOM 693 O O . GLU A 1 83 ? -9.638 -13.457 18.393 1.00 89.25 83 GLU A O 1
ATOM 698 N N . ALA A 1 84 ? -8.128 -12.366 17.145 1.00 91.12 84 ALA A N 1
ATOM 699 C CA . ALA A 1 84 ? -8.125 -11.175 17.987 1.00 91.12 84 ALA A CA 1
ATOM 700 C C . ALA A 1 84 ? -9.527 -10.548 18.089 1.00 91.12 84 ALA A C 1
ATOM 702 O O . ALA A 1 84 ? -9.958 -10.160 19.176 1.00 91.12 84 ALA A O 1
ATOM 703 N N . LEU A 1 85 ? -10.276 -10.495 16.984 1.00 91.62 85 LEU A N 1
ATOM 704 C CA . LEU A 1 85 ? -11.658 -10.013 16.960 1.00 91.62 85 LEU A CA 1
ATOM 705 C C . LEU A 1 85 ? -12.628 -10.955 17.685 1.00 91.62 85 LEU A C 1
ATOM 707 O O . LEU A 1 85 ? -13.563 -10.470 18.321 1.00 91.62 85 LEU A O 1
ATOM 711 N N . GLN A 1 86 ? -12.422 -12.274 17.625 1.00 90.38 86 GLN A N 1
ATOM 712 C CA . GLN A 1 86 ? -13.220 -13.248 18.383 1.00 90.38 86 GLN A CA 1
ATOM 713 C C . GLN A 1 86 ? -13.014 -13.127 19.897 1.00 90.38 86 GLN A C 1
ATOM 715 O O . GLN A 1 86 ? -13.958 -13.340 20.654 1.00 90.38 86 GLN A O 1
ATOM 720 N N . SER A 1 87 ? -11.812 -12.746 20.341 1.00 90.62 87 SER A N 1
ATOM 721 C CA . SER A 1 87 ? -11.512 -12.544 21.766 1.00 90.62 87 SER A CA 1
ATOM 722 C C . SER A 1 87 ? -12.259 -11.353 22.389 1.00 90.62 87 SER A C 1
ATOM 724 O O . SER A 1 87 ? -12.371 -11.243 23.614 1.00 90.62 87 SER A O 1
ATOM 726 N N . LEU A 1 88 ? -12.773 -10.438 21.558 1.00 91.12 88 LEU A N 1
ATOM 727 C CA . LEU A 1 88 ? -13.464 -9.241 22.015 1.00 91.12 88 LEU A CA 1
ATOM 728 C C . LEU A 1 88 ? -14.934 -9.516 22.363 1.00 91.12 88 LEU A C 1
ATOM 730 O O . LEU A 1 88 ? -15.617 -10.269 21.670 1.00 91.12 88 LEU A O 1
ATOM 734 N N . PRO A 1 89 ? -15.486 -8.800 23.361 1.00 91.88 89 PRO A N 1
ATOM 735 C CA . PRO A 1 89 ? -16.928 -8.746 23.563 1.00 91.88 89 PRO A CA 1
ATOM 736 C C . PRO A 1 89 ? -17.647 -8.230 22.311 1.00 91.88 89 PRO A C 1
ATOM 738 O O . PRO A 1 89 ? -17.194 -7.261 21.696 1.00 91.88 89 PRO A O 1
ATOM 741 N N . GLU A 1 90 ? -18.812 -8.805 22.006 1.00 91.12 90 GLU A N 1
ATOM 742 C CA . GLU A 1 90 ? -19.616 -8.514 20.808 1.00 91.12 90 GLU A CA 1
ATOM 743 C C . GLU A 1 90 ? -19.782 -7.010 20.543 1.00 91.12 90 GLU A C 1
ATOM 745 O O . GLU A 1 90 ? -19.407 -6.528 19.481 1.00 91.12 90 GLU A O 1
ATOM 750 N N . ARG A 1 91 ? -20.190 -6.228 21.551 1.00 90.25 91 ARG A N 1
ATOM 751 C CA . ARG A 1 91 ? -20.351 -4.767 21.406 1.00 90.25 91 ARG A CA 1
ATOM 752 C C . ARG A 1 91 ? -19.079 -4.044 20.958 1.00 90.25 91 ARG A C 1
ATOM 754 O O . ARG A 1 91 ? -19.140 -3.129 20.145 1.00 90.25 91 ARG A O 1
ATOM 761 N N . LYS A 1 92 ? -17.925 -4.422 21.512 1.00 92.38 92 LYS A N 1
ATOM 762 C CA . LYS A 1 92 ? -16.638 -3.800 21.164 1.00 92.38 92 LYS A CA 1
ATOM 763 C C . LYS A 1 92 ? -16.199 -4.209 19.765 1.00 92.38 92 LYS A C 1
ATOM 765 O O . LYS A 1 92 ? -15.700 -3.373 19.016 1.00 92.38 92 LYS A O 1
ATOM 770 N N . ARG A 1 93 ? -16.403 -5.484 19.427 1.00 94.50 93 ARG A N 1
ATOM 771 C CA . ARG A 1 93 ? -16.139 -6.031 18.098 1.00 94.50 93 ARG A CA 1
ATOM 772 C C . ARG A 1 93 ? -16.965 -5.298 17.042 1.00 94.50 93 ARG A C 1
ATOM 774 O O . ARG A 1 93 ? -16.392 -4.823 16.069 1.00 94.50 93 ARG A O 1
ATOM 781 N N . ASP A 1 94 ? -18.259 -5.111 17.279 1.00 93.19 94 ASP A N 1
ATOM 782 C CA . ASP A 1 94 ? -19.160 -4.428 16.349 1.00 93.19 94 ASP A CA 1
ATOM 783 C C . ASP A 1 94 ? -18.734 -2.978 16.111 1.00 93.19 94 ASP A C 1
ATOM 785 O O . ASP A 1 94 ? -18.685 -2.541 14.969 1.00 93.19 94 ASP A O 1
ATOM 789 N N . ILE A 1 95 ? -18.323 -2.240 17.149 1.00 94.25 95 ILE A N 1
ATOM 790 C CA . ILE A 1 95 ? -17.799 -0.871 16.987 1.00 94.25 95 ILE A CA 1
ATOM 791 C C . ILE A 1 95 ? -16.576 -0.838 16.056 1.00 94.25 95 ILE A C 1
ATOM 793 O O . ILE A 1 95 ? -16.475 0.048 15.206 1.00 94.25 95 ILE A O 1
ATOM 797 N N . ILE A 1 96 ? -15.646 -1.788 16.200 1.00 94.88 96 ILE A N 1
ATOM 798 C CA . ILE A 1 96 ? -14.457 -1.874 15.338 1.00 94.88 96 ILE A CA 1
ATOM 799 C C . ILE A 1 96 ? -14.849 -2.247 13.910 1.00 94.88 96 ILE A C 1
ATOM 801 O O . ILE A 1 96 ? -14.404 -1.591 12.969 1.00 94.88 96 ILE A O 1
ATOM 805 N N . LEU A 1 97 ? -15.703 -3.259 13.754 1.00 92.75 97 LEU A N 1
ATOM 806 C CA . LEU A 1 97 ? -16.159 -3.726 12.450 1.00 92.75 97 LEU A CA 1
ATOM 807 C C . LEU A 1 97 ? -16.913 -2.620 11.697 1.00 92.75 97 LEU A C 1
ATOM 809 O O . LEU A 1 97 ? -16.593 -2.331 10.547 1.00 92.75 97 LEU A O 1
ATOM 813 N N . LEU A 1 98 ? -17.832 -1.921 12.365 1.00 92.38 98 LEU A N 1
ATOM 814 C CA . LEU A 1 98 ? -18.563 -0.794 11.786 1.00 92.38 98 LEU A CA 1
ATOM 815 C C . LEU A 1 98 ? -17.636 0.373 11.410 1.00 92.38 98 LEU A C 1
ATOM 817 O O . LEU A 1 98 ? -17.810 0.977 10.355 1.00 92.38 98 LEU A O 1
ATOM 821 N N . SER A 1 99 ? -16.645 0.691 12.249 1.00 92.88 99 SER A N 1
ATOM 822 C CA . SER A 1 99 ? -15.760 1.839 12.016 1.00 92.88 99 SER A CA 1
ATOM 823 C C . SER A 1 99 ? -14.730 1.601 10.912 1.00 92.88 99 SER A C 1
ATOM 825 O O . SER A 1 99 ? -14.421 2.542 10.191 1.00 92.88 99 SER A O 1
ATOM 827 N N . TYR A 1 100 ? -14.156 0.398 10.812 1.00 90.56 100 TYR A N 1
ATOM 828 C CA . TYR A 1 100 ? -13.043 0.119 9.893 1.00 90.56 100 TYR A CA 1
ATOM 829 C C . TYR A 1 100 ? -13.462 -0.626 8.629 1.00 90.56 100 TYR A C 1
ATOM 831 O O . TYR A 1 100 ? -12.878 -0.389 7.579 1.00 90.56 100 TYR A O 1
ATOM 839 N N . PHE A 1 101 ? -14.453 -1.516 8.713 1.00 87.19 101 PHE A N 1
ATOM 840 C CA . PHE A 1 101 ? -14.899 -2.297 7.555 1.00 87.19 101 PHE A CA 1
ATOM 841 C C . PHE A 1 101 ? -16.125 -1.687 6.877 1.00 87.19 101 PHE A C 1
ATOM 843 O O . PHE A 1 101 ? -16.352 -1.933 5.701 1.00 87.19 101 PHE A O 1
ATOM 850 N N . LEU A 1 102 ? -16.925 -0.897 7.592 1.00 87.25 102 LEU A N 1
ATOM 851 C CA . LEU A 1 102 ? -18.092 -0.210 7.023 1.00 87.25 102 LEU A CA 1
ATOM 852 C C . LEU A 1 102 ? -17.919 1.313 6.972 1.00 87.25 102 LEU A C 1
ATOM 854 O O . LEU A 1 102 ? -18.857 2.008 6.594 1.00 87.25 102 LEU A O 1
ATOM 858 N N . GLU A 1 103 ? -16.736 1.813 7.350 1.00 89.19 103 GLU A N 1
ATOM 859 C CA . GLU A 1 103 ? -16.349 3.233 7.324 1.00 89.19 103 GLU A CA 1
ATOM 860 C C . GLU A 1 103 ? -17.353 4.182 8.009 1.00 89.19 103 GLU A C 1
ATOM 862 O O . GLU A 1 103 ? -17.409 5.374 7.707 1.00 89.19 103 GLU A O 1
ATOM 867 N N . LEU A 1 104 ? -18.144 3.675 8.963 1.00 91.50 104 LEU A N 1
ATOM 868 C CA . LEU A 1 104 ? -19.129 4.488 9.668 1.00 91.50 104 LEU A CA 1
ATOM 869 C C . LEU A 1 104 ? -18.450 5.429 10.664 1.00 91.50 104 LEU A C 1
ATOM 871 O O . LEU A 1 104 ? -17.517 5.062 11.386 1.00 91.50 104 LEU A O 1
ATOM 875 N N . SER A 1 105 ? -18.971 6.650 10.757 1.00 94.00 105 SER A N 1
ATOM 876 C CA . SER A 1 105 ? -18.514 7.627 11.739 1.00 94.00 105 SER A CA 1
ATOM 877 C C . SER A 1 105 ? -18.964 7.262 13.159 1.00 94.00 105 SER A C 1
ATOM 879 O O . SER A 1 105 ? -19.977 6.595 13.367 1.00 94.00 105 SER A O 1
ATOM 881 N N . ASP A 1 106 ? -18.269 7.783 14.178 1.00 93.25 106 ASP A N 1
ATOM 882 C CA . ASP A 1 106 ? -18.632 7.551 15.591 1.00 93.25 106 ASP A CA 1
ATOM 883 C C . ASP A 1 106 ? -20.073 7.948 15.926 1.00 93.25 106 ASP A C 1
ATOM 885 O O . ASP A 1 106 ? -20.669 7.415 16.862 1.00 93.25 106 ASP A O 1
ATOM 889 N N . ARG A 1 107 ? -20.613 8.924 15.190 1.00 93.50 107 ARG A N 1
ATOM 890 C CA . ARG A 1 107 ? -21.986 9.387 15.358 1.00 93.50 107 ARG A CA 1
ATOM 891 C C . ARG A 1 107 ? -22.971 8.367 14.797 1.00 93.50 107 ARG A C 1
ATOM 893 O O . ARG A 1 107 ? -23.857 7.948 15.526 1.00 93.50 107 ARG A O 1
ATOM 900 N N . GLU A 1 108 ? -22.765 7.920 13.561 1.00 92.62 108 GLU A N 1
ATOM 901 C CA . GLU A 1 108 ? -23.620 6.914 12.917 1.00 92.62 108 GLU A CA 1
ATOM 902 C C . GLU A 1 108 ? -23.583 5.579 13.666 1.00 92.62 108 GLU A C 1
ATOM 904 O O . GLU A 1 108 ? -24.617 4.944 13.852 1.00 92.62 108 GLU A O 1
ATOM 909 N N . ILE A 1 109 ? -22.409 5.174 14.158 1.00 93.38 109 ILE A N 1
ATOM 910 C CA . ILE A 1 109 ? -22.262 3.986 15.007 1.00 93.38 109 ILE A CA 1
ATOM 911 C C . ILE A 1 109 ? -23.051 4.156 16.309 1.00 93.38 109 ILE A C 1
ATOM 913 O O . ILE A 1 109 ? -23.744 3.231 16.731 1.00 93.38 109 ILE A O 1
ATOM 917 N N . GLY A 1 110 ? -22.973 5.334 16.934 1.00 93.19 110 GLY A N 1
ATOM 918 C CA . GLY A 1 110 ? -23.750 5.659 18.129 1.00 93.19 110 GLY A CA 1
ATOM 919 C C . GLY A 1 110 ? -25.253 5.559 17.880 1.00 93.19 110 GLY A C 1
ATOM 920 O O . GLY A 1 110 ? -25.956 4.900 18.643 1.00 93.19 110 GLY A O 1
ATOM 921 N N . ASP A 1 111 ? -25.726 6.112 16.766 1.00 93.69 111 ASP A N 1
ATOM 922 C CA . ASP A 1 111 ? -27.137 6.063 16.378 1.00 93.69 111 ASP A CA 1
ATOM 923 C C . ASP A 1 111 ? -27.602 4.618 16.107 1.00 93.69 111 ASP A C 1
ATOM 925 O O . ASP A 1 111 ? -28.701 4.231 16.501 1.00 93.69 111 ASP A O 1
ATOM 929 N N . LYS A 1 112 ? -26.761 3.778 15.485 1.00 90.94 112 LYS A N 1
ATOM 930 C CA . LYS A 1 112 ? -27.080 2.366 15.195 1.00 90.94 112 LYS A CA 1
ATOM 931 C C . LYS A 1 112 ? -27.053 1.463 16.427 1.00 90.94 112 LYS A C 1
ATOM 933 O O . LYS A 1 112 ? -27.858 0.538 16.515 1.00 90.94 112 LYS A O 1
ATOM 938 N N . LEU A 1 113 ? -26.131 1.707 17.357 1.00 90.25 113 LEU A N 1
ATOM 939 C CA . LEU A 1 113 ? -25.954 0.901 18.569 1.00 90.25 113 LEU A CA 1
ATOM 940 C C . LEU A 1 113 ? -26.690 1.476 19.791 1.00 90.25 113 LEU A C 1
ATOM 942 O O . LEU A 1 113 ? -26.590 0.906 20.877 1.00 90.25 113 LEU A O 1
ATOM 946 N N . ASN A 1 114 ? -27.438 2.575 19.629 1.00 92.12 114 ASN A N 1
ATOM 947 C CA . ASN A 1 114 ? -28.085 3.331 20.708 1.00 92.12 114 ASN A CA 1
ATOM 948 C C . ASN A 1 114 ? -27.094 3.760 21.809 1.00 92.12 114 ASN A C 1
ATOM 950 O O . ASN A 1 114 ? -27.307 3.535 23.002 1.00 92.12 114 ASN A O 1
ATOM 954 N N . MET A 1 115 ? -25.979 4.367 21.402 1.00 90.94 115 MET A N 1
ATOM 955 C CA . MET A 1 115 ? -24.887 4.805 22.269 1.00 90.94 115 MET A CA 1
ATOM 956 C C . MET A 1 115 ? -24.508 6.264 22.008 1.00 90.94 115 MET A C 1
ATOM 958 O O . MET A 1 115 ? -24.599 6.772 20.895 1.00 90.94 115 MET A O 1
ATOM 962 N N . LEU A 1 116 ? -23.993 6.938 23.038 1.00 93.31 116 LEU A N 1
ATOM 963 C CA . LEU A 1 116 ? -23.409 8.268 22.876 1.00 93.31 116 LEU A CA 1
ATOM 964 C C . LEU A 1 116 ? -22.142 8.193 22.015 1.00 93.31 116 LEU A C 1
ATOM 966 O O . LEU A 1 116 ? -21.279 7.336 22.227 1.00 93.31 116 LEU A O 1
ATOM 970 N N . ARG A 1 117 ? -21.975 9.170 21.117 1.00 94.31 117 ARG A N 1
ATOM 971 C CA . ARG A 1 117 ? -20.777 9.334 20.274 1.00 94.31 117 ARG A CA 1
ATOM 972 C C . ARG A 1 117 ? -19.472 9.288 21.080 1.00 94.31 117 ARG A C 1
ATOM 974 O O . ARG A 1 117 ? -18.483 8.717 20.632 1.00 94.31 117 ARG A O 1
ATOM 981 N N . SER A 1 118 ? -19.458 9.867 22.283 1.00 92.75 118 SER A N 1
ATOM 982 C CA . SER A 1 118 ? -18.298 9.846 23.187 1.00 92.75 118 SER A CA 1
ATOM 983 C C . SER A 1 118 ? -17.977 8.442 23.711 1.00 92.75 118 SER A C 1
ATOM 985 O O . SER A 1 118 ? -16.807 8.070 23.792 1.00 92.75 118 SER A O 1
ATOM 987 N N . THR A 1 119 ? -18.997 7.637 24.021 1.00 93.62 119 THR A N 1
ATOM 988 C CA . THR A 1 119 ? -18.828 6.243 24.448 1.00 93.62 119 THR A CA 1
ATOM 989 C C . THR A 1 119 ? -18.279 5.387 23.315 1.00 93.62 119 THR A C 1
ATOM 991 O O . THR A 1 119 ? -17.371 4.594 23.554 1.00 93.62 119 THR A O 1
ATOM 994 N N . VAL A 1 120 ? -18.768 5.578 22.085 1.00 94.69 120 VAL A N 1
ATOM 995 C CA . VAL A 1 120 ? -18.238 4.894 20.894 1.00 94.69 120 VAL A CA 1
ATOM 996 C C . VAL A 1 120 ? -16.763 5.229 20.699 1.00 94.69 120 VAL A C 1
ATOM 998 O O . VAL A 1 120 ? -15.939 4.323 20.609 1.00 94.69 120 VAL A O 1
ATOM 1001 N N . GLN A 1 121 ? -16.405 6.516 20.733 1.00 94.69 121 GLN A N 1
ATOM 1002 C CA . GLN A 1 121 ? -15.018 6.956 20.587 1.00 94.69 121 GLN A CA 1
ATOM 1003 C C . GLN A 1 121 ? -14.101 6.335 21.656 1.00 94.69 121 GLN A C 1
ATOM 1005 O O . GLN A 1 121 ? -13.015 5.838 21.335 1.00 94.69 121 GLN A O 1
ATOM 1010 N N . TYR A 1 122 ? -14.534 6.336 22.921 1.00 95.44 122 TYR A N 1
ATOM 1011 C CA . TYR A 1 122 ? -13.789 5.721 24.020 1.00 95.44 122 TYR A CA 1
ATOM 1012 C C . TYR A 1 122 ? -13.624 4.212 23.817 1.00 95.44 122 TYR A C 1
ATOM 1014 O O . TYR A 1 122 ? -12.505 3.698 23.888 1.00 95.44 122 TYR A O 1
ATOM 1022 N N . GLN A 1 123 ? -14.715 3.499 23.520 1.00 93.62 123 GLN A N 1
ATOM 1023 C CA . GLN A 1 123 ? -14.678 2.054 23.315 1.00 93.62 123 GLN A CA 1
ATOM 1024 C C . GLN A 1 123 ? -13.837 1.676 22.101 1.00 93.62 123 GLN A C 1
ATOM 1026 O O . GLN A 1 123 ? -13.042 0.748 22.211 1.00 93.62 123 GLN A O 1
ATOM 1031 N N . ARG A 1 124 ? -13.920 2.416 20.990 1.00 94.38 124 ARG A N 1
ATOM 1032 C CA . ARG A 1 124 ? -13.068 2.202 19.815 1.00 94.38 124 ARG A CA 1
ATOM 1033 C C . ARG A 1 124 ? -11.593 2.339 20.181 1.00 94.38 124 ARG A C 1
ATOM 1035 O O . ARG A 1 124 ? -10.811 1.430 19.928 1.00 94.38 124 ARG A O 1
ATOM 1042 N N . THR A 1 125 ? -11.224 3.437 20.841 1.00 95.12 125 THR A N 1
ATOM 1043 C CA . THR A 1 125 ? -9.829 3.713 21.224 1.00 95.12 125 THR A CA 1
ATOM 1044 C C . THR A 1 125 ? -9.290 2.663 22.200 1.00 95.12 125 THR A C 1
ATOM 1046 O O . THR A 1 125 ? -8.199 2.131 22.009 1.00 95.12 125 THR A O 1
ATOM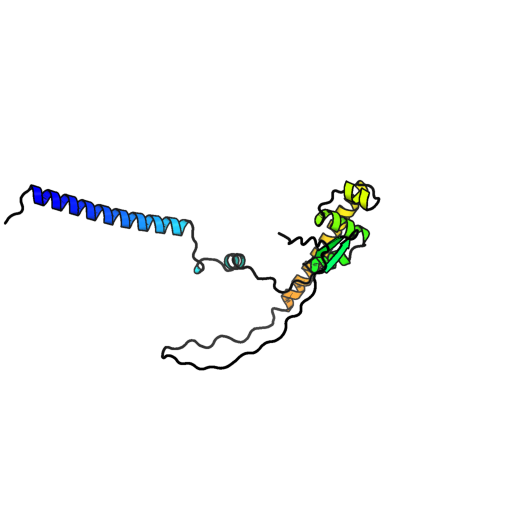 1049 N N 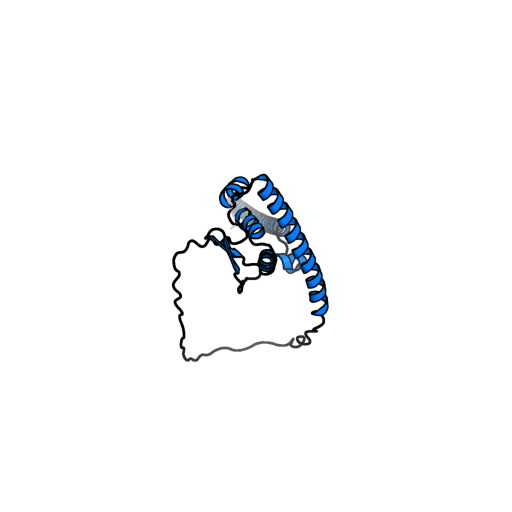. SER A 1 126 ? -10.075 2.313 23.224 1.00 94.38 126 SER A N 1
ATOM 1050 C CA . SER A 1 126 ? -9.716 1.280 24.200 1.00 94.38 126 SER A CA 1
ATOM 1051 C C . SER A 1 126 ? -9.575 -0.099 23.548 1.00 94.38 126 SER A C 1
ATOM 1053 O O . SER A 1 126 ? -8.611 -0.811 23.816 1.00 94.38 126 SER A O 1
ATOM 1055 N N . THR A 1 127 ? -10.495 -0.460 22.654 1.00 94.38 127 THR A N 1
ATOM 1056 C CA . THR A 1 127 ? -10.490 -1.756 21.963 1.00 94.38 127 THR A CA 1
ATOM 1057 C C . THR A 1 127 ? -9.306 -1.876 21.008 1.00 94.38 127 THR A C 1
ATOM 1059 O O . THR A 1 127 ? -8.641 -2.906 20.998 1.00 94.38 127 THR A O 1
ATOM 1062 N N . LEU A 1 128 ? -8.956 -0.813 20.277 1.00 93.50 128 LEU A N 1
ATOM 1063 C CA . LEU A 1 128 ? -7.744 -0.790 19.450 1.00 93.50 128 LEU A CA 1
ATOM 1064 C C . LEU A 1 128 ? -6.474 -0.970 20.283 1.00 93.50 128 LEU A C 1
ATOM 1066 O O . LEU A 1 128 ? -5.561 -1.682 19.872 1.00 93.50 128 LEU A O 1
ATOM 1070 N N . GLN A 1 129 ? -6.416 -0.363 21.471 1.00 93.19 129 GLN A N 1
ATOM 1071 C CA . GLN A 1 129 ? -5.292 -0.569 22.379 1.00 93.19 129 GLN A CA 1
ATOM 1072 C C . GLN A 1 129 ? -5.225 -2.023 22.875 1.00 93.19 129 GLN A C 1
ATOM 1074 O O . GLN A 1 129 ? -4.132 -2.579 22.974 1.00 93.19 129 GLN A O 1
ATOM 1079 N N . GLN A 1 130 ? -6.375 -2.651 23.147 1.00 91.56 130 GLN A N 1
ATOM 1080 C CA . GLN A 1 130 ? -6.456 -4.071 23.512 1.00 91.56 130 GLN A CA 1
ATOM 1081 C C . GLN A 1 130 ? -5.965 -4.972 22.371 1.00 91.56 130 GLN A C 1
ATOM 1083 O O . GLN A 1 130 ? -5.081 -5.793 22.598 1.00 91.56 130 GLN A O 1
ATOM 1088 N N . LEU A 1 131 ? -6.448 -4.756 21.144 1.00 91.94 131 LEU A N 1
ATOM 1089 C CA . LEU A 1 131 ? -6.019 -5.498 19.952 1.00 91.94 131 LEU A CA 1
ATOM 1090 C C . LEU A 1 131 ? -4.519 -5.334 19.684 1.00 91.94 131 LEU A C 1
ATOM 1092 O O . LEU A 1 131 ? -3.813 -6.308 19.443 1.00 91.94 131 LEU A O 1
ATOM 1096 N N . LYS A 1 132 ? -3.995 -4.110 19.810 1.00 90.81 132 LYS A N 1
ATOM 1097 C CA . LYS A 1 132 ? -2.560 -3.836 19.665 1.00 90.81 132 LYS A CA 1
ATOM 1098 C C . LYS A 1 132 ? -1.721 -4.612 20.678 1.00 90.81 132 LYS A C 1
ATOM 1100 O O . LYS A 1 132 ? -0.634 -5.072 20.339 1.00 90.81 132 LYS A O 1
ATOM 1105 N N . ASN A 1 133 ? -2.193 -4.729 21.917 1.00 89.25 133 ASN A N 1
ATOM 1106 C CA . ASN A 1 133 ? -1.497 -5.483 22.954 1.00 89.25 133 ASN A CA 1
ATOM 1107 C C . ASN A 1 133 ? -1.573 -6.996 22.698 1.00 89.25 133 ASN A C 1
ATOM 1109 O O . ASN A 1 133 ? -0.553 -7.662 22.847 1.00 89.25 133 ASN A O 1
ATOM 1113 N N . PHE A 1 134 ? -2.733 -7.502 22.266 1.00 88.06 134 PHE A N 1
ATOM 1114 C CA . PHE A 1 134 ? -2.938 -8.904 21.883 1.00 88.06 134 PHE A CA 1
ATOM 1115 C C . PHE A 1 134 ? -1.953 -9.315 20.781 1.00 88.06 134 PHE A C 1
ATOM 1117 O O . PHE A 1 134 ? -1.083 -10.154 20.999 1.00 88.06 134 PHE A O 1
ATOM 1124 N N . MET A 1 135 ? -1.956 -8.581 19.665 1.00 85.50 135 MET A N 1
ATOM 1125 C CA . MET A 1 135 ? -1.077 -8.870 18.529 1.00 85.50 135 MET A CA 1
ATOM 1126 C C . MET A 1 135 ? 0.411 -8.754 18.889 1.00 85.50 135 MET A C 1
ATOM 1128 O O . MET A 1 135 ? 1.228 -9.534 18.411 1.00 85.50 135 MET A O 1
ATOM 1132 N N . LYS A 1 136 ? 0.796 -7.804 19.752 1.00 84.56 136 LYS A N 1
ATOM 1133 C CA . LYS A 1 136 ? 2.185 -7.701 20.232 1.00 84.56 136 LYS A CA 1
ATOM 1134 C C . LYS A 1 136 ? 2.601 -8.877 21.117 1.00 84.56 136 LYS A C 1
ATOM 1136 O O . LYS A 1 136 ? 3.765 -9.264 21.057 1.00 84.56 136 LYS A O 1
ATOM 1141 N N . GLY A 1 137 ? 1.690 -9.411 21.930 1.00 72.62 137 GLY A N 1
ATOM 1142 C CA . GLY A 1 137 ? 1.934 -10.593 22.758 1.00 72.62 137 GLY A CA 1
ATOM 1143 C C . GLY A 1 137 ? 2.153 -11.851 21.915 1.00 72.62 137 GLY A C 1
ATOM 1144 O O . GLY A 1 137 ? 3.106 -12.591 22.154 1.00 72.62 137 GLY A O 1
ATOM 1145 N N . ASP A 1 138 ? 1.359 -12.029 20.859 1.00 58.19 138 ASP A N 1
ATOM 1146 C CA . ASP A 1 138 ? 1.456 -13.198 19.971 1.00 58.19 138 ASP A CA 1
ATOM 1147 C C . ASP A 1 138 ? 2.678 -13.161 19.046 1.00 58.19 138 ASP A C 1
ATOM 1149 O O . ASP A 1 138 ? 3.233 -14.195 18.670 1.00 58.19 138 ASP A O 1
ATOM 1153 N N . ILE A 1 139 ? 3.159 -11.967 18.693 1.00 56.66 139 ILE A N 1
ATOM 1154 C CA . ILE A 1 139 ? 4.418 -11.824 17.950 1.00 56.66 139 ILE A CA 1
ATOM 1155 C C . ILE A 1 139 ? 5.600 -12.326 18.800 1.00 56.66 139 ILE A C 1
ATOM 1157 O O . ILE A 1 139 ? 6.520 -12.944 18.262 1.00 56.66 139 ILE A O 1
ATOM 1161 N N . GLN A 1 140 ? 5.574 -12.148 20.127 1.00 46.97 140 GLN A N 1
ATOM 1162 C CA . GLN A 1 140 ? 6.637 -12.640 21.016 1.00 46.97 140 GLN A CA 1
ATOM 1163 C C . GLN A 1 140 ? 6.634 -14.173 21.142 1.00 46.97 140 GLN A C 1
ATOM 1165 O O . GLN A 1 140 ? 7.704 -14.782 21.123 1.00 46.97 140 GLN A O 1
ATOM 1170 N N . SER A 1 141 ? 5.460 -14.814 21.187 1.00 46.84 141 SER A N 1
ATOM 1171 C CA . SER A 1 141 ? 5.351 -16.282 21.233 1.00 46.84 141 SER A CA 1
ATOM 1172 C C . SER A 1 141 ? 5.739 -16.945 19.903 1.00 46.84 141 SER A C 1
ATOM 1174 O O . SER A 1 141 ? 6.426 -17.968 19.904 1.00 46.84 141 SER A O 1
ATOM 1176 N N . LYS A 1 142 ? 5.409 -16.330 18.757 1.00 47.03 142 LYS A N 1
ATOM 1177 C CA . LYS A 1 142 ? 5.834 -16.807 17.427 1.00 47.03 142 LYS A CA 1
ATOM 1178 C C . LYS A 1 142 ? 7.335 -16.629 17.187 1.00 47.03 142 LYS A C 1
ATOM 1180 O O . LYS A 1 142 ? 7.959 -17.524 16.626 1.00 47.03 142 LYS A O 1
ATOM 1185 N N . THR A 1 143 ? 7.945 -15.547 17.679 1.00 40.56 143 THR A N 1
ATOM 1186 C CA . THR A 1 143 ? 9.409 -15.361 17.593 1.00 40.56 143 THR A CA 1
ATOM 1187 C C . THR A 1 143 ? 10.159 -16.476 18.340 1.00 40.56 143 THR A C 1
ATOM 1189 O O . THR A 1 143 ? 11.187 -16.948 17.866 1.00 40.56 143 THR A O 1
ATOM 1192 N N . GLN A 1 144 ? 9.604 -16.985 19.447 1.00 37.31 144 GLN A N 1
ATOM 1193 C CA . GLN A 1 144 ? 10.161 -18.133 20.172 1.00 37.31 144 GLN A CA 1
ATOM 1194 C C . GLN A 1 144 ? 9.894 -19.484 19.470 1.00 37.31 144 GLN A C 1
ATOM 1196 O O . GLN A 1 144 ? 10.687 -20.413 19.608 1.00 37.31 144 GLN A O 1
ATOM 1201 N N . GLY A 1 145 ? 8.812 -19.607 18.693 1.00 38.47 145 GLY A N 1
ATOM 1202 C CA . GLY A 1 145 ? 8.508 -20.797 17.883 1.00 38.47 145 GLY A CA 1
ATOM 1203 C C . GLY A 1 145 ? 9.419 -20.950 16.659 1.00 38.47 145 GLY A C 1
ATOM 1204 O O . GLY A 1 145 ? 9.944 -22.033 16.416 1.00 38.47 145 GLY A O 1
ATOM 1205 N N . TYR A 1 146 ? 9.705 -19.852 15.950 1.00 39.75 146 TYR A N 1
ATOM 1206 C CA . TYR A 1 146 ? 10.577 -19.862 14.766 1.00 39.75 146 TYR A CA 1
ATOM 1207 C C . TYR A 1 146 ? 12.061 -20.112 15.084 1.00 39.75 146 TYR A C 1
ATOM 1209 O O . TYR A 1 146 ? 12.786 -20.612 14.227 1.00 39.75 146 TYR A O 1
ATOM 1217 N N . ILE A 1 147 ? 12.522 -19.840 16.311 1.00 44.72 147 ILE A N 1
ATOM 1218 C CA . ILE A 1 147 ? 13.890 -20.191 16.740 1.00 44.72 147 ILE A CA 1
ATOM 1219 C C . ILE A 1 147 ? 14.027 -21.710 16.982 1.00 44.72 147 ILE A C 1
ATOM 1221 O O . ILE A 1 147 ? 15.113 -22.260 16.823 1.00 44.72 147 ILE A O 1
ATOM 1225 N N . ASN A 1 148 ? 12.932 -22.417 17.289 1.00 47.69 148 ASN A N 1
ATOM 1226 C CA . ASN A 1 148 ? 12.962 -23.844 17.635 1.00 47.69 148 ASN A CA 1
ATOM 1227 C C . ASN A 1 148 ? 12.629 -24.796 16.468 1.00 47.69 148 ASN A C 1
ATOM 1229 O O . ASN A 1 148 ? 12.733 -26.010 16.633 1.00 47.69 148 ASN A O 1
ATOM 1233 N N . GLU A 1 149 ? 12.293 -24.277 15.281 1.00 41.97 149 GLU A N 1
ATOM 1234 C CA . GLU A 1 149 ? 12.072 -25.086 14.067 1.00 41.97 149 GLU A CA 1
ATOM 1235 C C . GLU A 1 149 ? 13.203 -24.996 13.024 1.00 41.97 149 GLU A C 1
ATOM 1237 O O . GLU A 1 149 ? 13.244 -25.807 12.100 1.00 41.97 149 GLU A O 1
ATOM 1242 N N . GLN A 1 150 ? 14.197 -24.116 13.210 1.00 46.09 150 GLN A N 1
ATOM 1243 C CA . GLN A 1 150 ? 15.387 -24.040 12.339 1.00 46.09 150 GLN A CA 1
ATOM 1244 C C . GLN A 1 150 ? 16.496 -25.062 12.664 1.00 46.09 150 GLN A C 1
ATOM 1246 O O . GLN A 1 150 ? 17.592 -24.997 12.114 1.00 46.09 150 GLN A O 1
ATOM 1251 N N . ALA A 1 151 ? 16.205 -26.069 13.491 1.00 45.00 151 ALA A N 1
ATOM 1252 C CA . ALA A 1 151 ? 17.089 -27.212 13.735 1.00 45.00 151 ALA A CA 1
ATOM 1253 C C . ALA A 1 151 ? 16.665 -28.486 12.974 1.00 45.00 151 ALA A C 1
ATOM 1255 O O . ALA A 1 151 ? 16.922 -29.599 13.433 1.00 45.00 151 ALA A O 1
ATOM 1256 N N . ARG A 1 152 ? 16.029 -28.360 11.800 1.00 36.84 152 ARG A N 1
ATOM 1257 C CA . ARG A 1 152 ? 15.924 -29.474 10.842 1.00 36.84 152 ARG A CA 1
ATOM 1258 C C . ARG A 1 152 ? 16.941 -29.267 9.719 1.00 36.84 152 ARG A C 1
ATOM 1260 O O . ARG A 1 152 ? 16.634 -28.576 8.750 1.00 36.84 152 ARG A O 1
ATOM 1267 N N . PRO A 1 153 ? 18.158 -29.832 9.828 1.00 38.03 153 PRO A N 1
ATOM 1268 C CA . PRO A 1 153 ? 19.116 -29.776 8.738 1.00 38.03 153 PRO A CA 1
ATOM 1269 C C . PRO A 1 153 ? 18.533 -30.535 7.544 1.00 38.03 153 PRO A C 1
ATOM 1271 O O . PRO A 1 153 ? 18.330 -31.748 7.603 1.00 38.03 153 PRO A O 1
ATOM 1274 N N . CYS A 1 154 ? 18.275 -29.819 6.450 1.00 38.19 154 CYS A N 1
ATOM 1275 C CA . CYS A 1 154 ? 18.049 -30.428 5.148 1.00 38.19 154 CYS A CA 1
ATOM 1276 C C . CYS A 1 154 ? 19.400 -30.960 4.646 1.00 38.19 154 CYS A C 1
ATOM 1278 O O . CYS A 1 154 ? 20.106 -30.341 3.853 1.00 38.19 154 CYS A O 1
ATOM 1280 N N . VAL A 1 155 ? 19.804 -32.107 5.185 1.00 42.38 155 VAL A N 1
ATOM 1281 C CA . VAL A 1 155 ? 20.793 -32.979 4.563 1.00 42.38 155 VAL A CA 1
ATOM 1282 C C . VAL A 1 155 ? 20.142 -33.576 3.321 1.00 42.38 155 VAL A C 1
ATOM 1284 O O . VAL A 1 155 ? 19.408 -34.543 3.440 1.00 42.38 155 VAL A O 1
ATOM 1287 N N . PHE A 1 156 ? 20.340 -32.950 2.160 1.00 36.94 156 PHE A N 1
ATOM 1288 C CA . PHE A 1 156 ? 20.460 -33.559 0.823 1.00 36.94 156 PHE A CA 1
ATOM 1289 C C . PHE A 1 156 ? 20.257 -32.468 -0.237 1.00 36.94 156 PHE A C 1
ATOM 1291 O O . PHE A 1 156 ? 19.127 -32.077 -0.492 1.00 36.94 156 PHE A O 1
ATOM 1298 N N . PHE A 1 157 ? 21.345 -31.979 -0.841 1.00 31.41 157 PHE A N 1
ATOM 1299 C CA . PHE A 1 157 ? 21.519 -31.840 -2.299 1.00 31.41 157 PHE A CA 1
ATOM 1300 C C . PHE A 1 157 ? 22.854 -31.133 -2.594 1.00 31.41 157 PHE A C 1
ATOM 1302 O O . PHE A 1 157 ? 22.911 -29.959 -2.943 1.00 31.41 157 PHE A O 1
ATOM 1309 N N . VAL A 1 158 ? 23.959 -31.874 -2.476 1.00 33.44 158 VAL A N 1
ATOM 1310 C CA . VAL A 1 158 ? 25.190 -31.567 -3.222 1.00 33.44 158 VAL A CA 1
ATOM 1311 C C . VAL A 1 158 ? 25.710 -32.867 -3.821 1.00 33.44 158 VAL A C 1
ATOM 1313 O O . VAL A 1 158 ? 26.624 -33.495 -3.298 1.00 33.44 158 VAL A O 1
ATOM 1316 N N . SER A 1 159 ? 25.104 -33.288 -4.928 1.00 30.91 159 SER A N 1
ATOM 1317 C CA . SER A 1 159 ? 25.738 -34.189 -5.894 1.00 30.91 159 SER A CA 1
ATOM 1318 C C . SER A 1 159 ? 24.919 -34.242 -7.182 1.00 30.91 159 SER A C 1
ATOM 1320 O O . SER A 1 159 ? 23.946 -34.975 -7.259 1.00 30.91 159 SER A O 1
ATOM 1322 N N . MET A 1 160 ? 25.306 -33.461 -8.199 1.00 29.12 160 MET A N 1
ATOM 1323 C CA . MET A 1 160 ? 25.553 -33.979 -9.559 1.00 29.12 160 MET A CA 1
ATOM 1324 C C . MET A 1 160 ? 26.028 -32.850 -10.498 1.00 29.12 160 MET A C 1
ATOM 1326 O O . MET A 1 160 ? 25.305 -32.364 -11.362 1.00 29.12 160 MET A O 1
ATOM 1330 N N . LEU A 1 161 ? 27.293 -32.448 -10.377 1.00 37.25 161 LEU A N 1
ATOM 1331 C CA . LEU A 1 161 ? 28.014 -31.815 -11.484 1.00 37.25 161 LEU A CA 1
ATOM 1332 C C . LEU A 1 161 ? 28.685 -32.927 -12.305 1.00 37.25 161 LEU A C 1
ATOM 1334 O O . LEU A 1 161 ? 29.756 -33.384 -11.913 1.00 37.25 161 LEU A O 1
ATOM 1338 N N . ARG A 1 162 ? 28.083 -33.352 -13.433 1.00 31.27 162 ARG A N 1
ATOM 1339 C CA . ARG A 1 162 ? 28.807 -33.645 -14.697 1.00 31.27 162 ARG A CA 1
ATOM 1340 C C . ARG A 1 162 ? 27.929 -34.115 -15.876 1.00 31.27 162 ARG A C 1
ATOM 1342 O O . ARG A 1 162 ? 27.223 -35.105 -15.780 1.00 31.27 162 ARG A O 1
ATOM 1349 N N . SER A 1 163 ? 28.220 -33.495 -17.027 1.00 34.59 163 SER A N 1
ATOM 1350 C CA . SER A 1 163 ? 28.315 -34.060 -18.394 1.00 34.59 163 SER A CA 1
ATOM 1351 C C . SER A 1 163 ? 27.077 -34.304 -19.281 1.00 34.59 163 SER A C 1
ATOM 1353 O O . SER A 1 163 ? 26.465 -35.360 -19.251 1.00 34.59 163 SER A O 1
ATOM 1355 N N . ARG A 1 164 ? 26.926 -33.367 -20.237 1.00 36.38 164 ARG A N 1
ATOM 1356 C CA . ARG A 1 164 ? 26.955 -33.513 -21.722 1.00 36.38 164 ARG A CA 1
ATOM 1357 C C . ARG A 1 164 ? 25.923 -34.403 -22.460 1.00 36.38 164 ARG A C 1
ATOM 1359 O O . ARG A 1 164 ? 25.990 -35.618 -22.407 1.00 36.38 164 ARG A O 1
ATOM 1366 N N . HIS A 1 165 ? 25.145 -33.718 -23.318 1.00 30.67 165 HIS A N 1
ATOM 1367 C CA . HIS A 1 165 ? 24.655 -34.044 -24.681 1.00 30.67 165 HIS A CA 1
ATOM 1368 C C . HIS A 1 165 ? 24.231 -35.484 -25.065 1.00 30.67 165 HIS A C 1
ATOM 1370 O O . HIS A 1 165 ? 25.074 -36.368 -25.145 1.00 30.67 165 HIS A O 1
ATOM 1376 N N . SER A 1 166 ? 23.007 -35.628 -25.618 1.00 27.41 166 SER A N 1
ATOM 1377 C CA . SER A 1 166 ? 22.720 -35.877 -27.064 1.00 27.41 166 SER A CA 1
ATOM 1378 C C . SER A 1 166 ? 21.464 -36.753 -27.328 1.00 27.41 166 SER A C 1
ATOM 1380 O O . SER A 1 166 ? 21.338 -37.817 -26.738 1.00 27.41 166 SER A O 1
ATOM 1382 N N . LYS A 1 167 ? 20.650 -36.340 -28.331 1.00 33.72 167 LYS A N 1
ATOM 1383 C CA . LYS A 1 167 ? 19.550 -37.038 -29.080 1.00 33.72 167 LYS A CA 1
ATOM 1384 C C . LYS A 1 167 ? 18.176 -37.163 -28.378 1.00 33.72 167 LYS A C 1
ATOM 1386 O O . LYS A 1 167 ? 18.090 -37.720 -27.299 1.00 33.72 167 LYS A O 1
ATOM 1391 N N . ARG A 1 168 ? 17.123 -36.450 -28.832 1.00 28.05 168 ARG A N 1
ATOM 1392 C CA . ARG A 1 168 ? 16.176 -36.611 -29.986 1.00 28.05 168 ARG A CA 1
ATOM 1393 C C . ARG A 1 168 ? 15.051 -37.654 -29.763 1.00 28.05 168 ARG A C 1
ATOM 1395 O O . ARG A 1 168 ? 15.380 -38.819 -29.613 1.00 28.05 168 ARG A O 1
ATOM 1402 N N . HIS A 1 169 ? 13.801 -37.141 -29.810 1.00 29.14 169 HIS A N 1
ATOM 1403 C CA . HIS A 1 169 ? 12.474 -37.632 -30.294 1.00 29.14 169 HIS A CA 1
ATOM 1404 C C . HIS A 1 169 ? 12.218 -39.162 -30.431 1.00 29.14 169 HIS A C 1
ATOM 1406 O O . HIS A 1 169 ? 13.118 -39.882 -30.827 1.00 29.14 169 HIS A O 1
ATOM 1412 N N . GLU A 1 170 ? 11.036 -39.752 -30.171 1.00 31.86 170 GLU A N 1
ATOM 1413 C CA . GLU A 1 170 ? 9.659 -39.438 -30.621 1.00 31.86 170 GLU A CA 1
ATOM 1414 C C . GLU A 1 170 ? 8.545 -40.016 -29.692 1.00 31.86 170 GLU A C 1
ATOM 1416 O O . GLU A 1 170 ? 8.812 -40.649 -28.679 1.00 31.86 170 GLU A O 1
ATOM 1421 N N . HIS A 1 171 ? 7.300 -39.715 -30.093 1.00 30.80 171 HIS A N 1
ATOM 1422 C CA . HIS A 1 171 ? 5.941 -39.925 -29.562 1.00 30.80 171 HIS A CA 1
ATOM 1423 C C . HIS A 1 171 ? 5.514 -41.323 -29.076 1.00 30.80 171 HIS A C 1
ATOM 1425 O O . HIS A 1 171 ? 5.955 -42.323 -29.622 1.00 30.80 171 HIS A O 1
ATOM 1431 N N . THR A 1 172 ? 4.513 -41.346 -28.176 1.00 29.69 172 THR A N 1
ATOM 1432 C CA . THR A 1 172 ? 3.100 -41.816 -28.350 1.00 29.69 172 THR A CA 1
ATOM 1433 C C . THR A 1 172 ? 2.452 -41.797 -26.954 1.00 29.69 172 THR A C 1
ATOM 1435 O O . THR A 1 172 ? 3.072 -42.272 -26.015 1.00 29.69 172 THR A O 1
ATOM 1438 N N . GLY A 1 173 ? 1.341 -41.107 -26.687 1.00 31.30 173 GLY A N 1
ATOM 1439 C CA . GLY A 1 173 ? -0.022 -41.497 -27.056 1.00 31.30 173 GLY A CA 1
ATOM 1440 C C . GLY A 1 173 ? -0.762 -41.990 -25.797 1.00 31.30 173 GLY A C 1
ATOM 1441 O O . GLY A 1 173 ? -0.158 -42.687 -24.995 1.00 31.30 173 GLY A O 1
ATOM 1442 N N . GLU A 1 174 ? -2.048 -41.639 -25.672 1.00 31.55 174 GLU A N 1
ATOM 1443 C CA . GLU A 1 174 ? -3.075 -42.200 -24.759 1.00 31.55 174 GLU A CA 1
ATOM 1444 C C . GLU A 1 174 ? -3.550 -41.378 -23.527 1.00 31.55 174 GLU A C 1
ATOM 1446 O O . GLU A 1 174 ? -2.990 -41.414 -22.439 1.00 31.55 174 GLU A O 1
ATOM 1451 N N . ASN A 1 175 ? -4.692 -40.707 -23.753 1.00 32.47 175 ASN A N 1
ATOM 1452 C CA . ASN A 1 175 ? -5.993 -40.883 -23.072 1.00 32.47 175 ASN A CA 1
ATOM 1453 C C . ASN A 1 175 ? -6.270 -40.307 -21.652 1.00 32.47 175 ASN A C 1
ATOM 1455 O O . ASN A 1 175 ? -5.830 -40.810 -20.624 1.00 32.47 175 ASN A O 1
ATOM 1459 N N . GLU A 1 176 ? -7.165 -39.303 -21.648 1.00 35.59 176 GLU A N 1
ATOM 1460 C CA . GLU A 1 176 ? -8.082 -38.814 -20.585 1.00 35.59 176 GLU A CA 1
ATOM 1461 C C . GLU A 1 176 ? -8.967 -39.945 -19.960 1.00 35.59 176 GLU A C 1
ATOM 1463 O O . GLU A 1 176 ? -9.060 -40.992 -20.605 1.00 35.59 176 GLU A O 1
ATOM 1468 N N . PRO A 1 177 ? -9.712 -39.792 -18.813 1.00 40.56 177 PRO A N 1
ATOM 1469 C CA . PRO A 1 177 ? -10.629 -38.655 -18.573 1.00 40.56 177 PRO A CA 1
ATOM 1470 C C . PRO A 1 177 ? -10.995 -38.222 -17.113 1.00 40.56 177 PRO A C 1
ATOM 1472 O O . PRO A 1 177 ? -10.940 -38.976 -16.149 1.00 40.56 177 PRO A O 1
ATOM 1475 N N . THR A 1 178 ? -11.527 -36.989 -17.028 1.00 34.16 178 THR A N 1
ATOM 1476 C CA . THR A 1 178 ? -12.592 -36.392 -16.163 1.00 34.16 178 THR A CA 1
ATOM 1477 C C . THR A 1 178 ? -12.906 -36.861 -14.723 1.00 34.16 178 THR A C 1
ATOM 1479 O O . THR A 1 178 ? -13.152 -38.038 -14.471 1.00 34.16 178 THR A O 1
ATOM 1482 N N . LYS A 1 179 ? -13.173 -35.867 -13.839 1.00 32.25 179 LYS A N 1
ATOM 1483 C CA . LYS A 1 179 ? -14.341 -35.681 -12.909 1.00 32.25 179 LYS A CA 1
ATOM 1484 C C . LYS A 1 179 ? -13.950 -34.642 -11.827 1.00 32.25 179 LYS A C 1
ATOM 1486 O O . LYS A 1 179 ? -12.835 -34.686 -11.348 1.00 32.25 179 LYS A O 1
ATOM 1491 N N . ARG A 1 180 ? -14.739 -33.675 -11.340 1.00 31.77 180 ARG A N 1
ATOM 1492 C CA . ARG A 1 180 ? -16.189 -33.428 -11.266 1.00 31.77 180 ARG A CA 1
ATOM 1493 C C . ARG A 1 180 ? -16.419 -31.929 -11.007 1.00 31.77 180 ARG A C 1
ATOM 1495 O O . ARG A 1 180 ? -15.816 -31.355 -10.107 1.00 31.77 180 ARG A O 1
ATOM 1502 N N . LYS A 1 181 ? -17.376 -31.335 -11.725 1.00 34.16 181 LYS A N 1
ATOM 1503 C CA . LYS A 1 181 ? -17.998 -30.049 -11.378 1.00 34.16 181 LYS A CA 1
ATOM 1504 C C . LYS A 1 181 ? -18.770 -30.198 -10.061 1.00 34.16 181 LYS A C 1
ATOM 1506 O O . LYS A 1 181 ? -19.604 -31.096 -9.958 1.00 34.16 181 LYS A O 1
ATOM 1511 N N . LYS A 1 182 ? -18.587 -29.280 -9.110 1.00 36.12 182 LYS A N 1
ATOM 1512 C CA . LYS A 1 182 ? -19.623 -28.963 -8.118 1.00 36.12 182 LYS A CA 1
ATOM 1513 C C . LYS A 1 182 ? -20.072 -27.524 -8.337 1.00 36.12 182 LYS A C 1
ATOM 1515 O O . LYS A 1 182 ? -19.335 -26.580 -8.090 1.00 36.12 182 LYS A O 1
ATOM 1520 N N . LYS A 1 183 ? -21.288 -27.402 -8.868 1.00 33.59 183 LYS A N 1
ATOM 1521 C CA . LYS A 1 183 ? -22.070 -26.169 -8.882 1.00 33.59 183 LYS A CA 1
ATOM 1522 C C . LYS A 1 183 ? -22.549 -25.933 -7.448 1.00 33.59 183 LYS A C 1
ATOM 1524 O O . LYS A 1 183 ? -23.279 -26.768 -6.923 1.00 33.59 183 LYS A O 1
ATOM 1529 N N . GLY A 1 184 ? -22.124 -24.838 -6.832 1.00 31.20 184 GLY A N 1
ATOM 1530 C CA . GLY A 1 184 ? -22.719 -24.292 -5.615 1.00 31.20 184 GLY A CA 1
ATOM 1531 C C . GLY A 1 184 ? -23.345 -22.952 -5.971 1.00 31.20 184 GLY A C 1
ATOM 1532 O O . GLY A 1 184 ? -22.666 -22.086 -6.516 1.00 31.20 184 GLY A O 1
ATOM 1533 N N . ALA A 1 185 ? -24.652 -22.838 -5.770 1.00 31.81 185 ALA A N 1
ATOM 1534 C CA . ALA A 1 185 ? -25.436 -21.653 -6.067 1.00 31.81 185 ALA A CA 1
ATOM 1535 C C . ALA A 1 185 ? -25.015 -20.491 -5.157 1.00 31.81 185 ALA A C 1
ATOM 1537 O O . ALA A 1 185 ? -25.070 -20.617 -3.937 1.00 31.81 185 ALA A O 1
ATOM 1538 N N . TYR A 1 186 ? -24.630 -19.361 -5.746 1.00 33.91 186 TYR A N 1
ATOM 1539 C CA . TYR A 1 186 ? -24.497 -18.108 -5.013 1.00 33.91 186 TYR A CA 1
ATOM 1540 C C . TYR A 1 186 ? -25.869 -17.444 -4.965 1.00 33.91 186 TYR A C 1
ATOM 1542 O O . TYR A 1 186 ? -26.347 -16.878 -5.946 1.00 33.91 186 TYR A O 1
ATOM 1550 N N . THR A 1 187 ? -26.525 -17.563 -3.815 1.00 32.62 187 THR A N 1
ATOM 1551 C CA . THR A 1 187 ? -27.605 -16.666 -3.415 1.00 32.62 187 THR A CA 1
ATOM 1552 C C . THR A 1 187 ? -27.038 -15.255 -3.335 1.00 32.62 187 THR A C 1
ATOM 1554 O O . THR A 1 187 ? -26.096 -15.017 -2.580 1.00 32.62 187 THR A O 1
ATOM 1557 N N . SER A 1 188 ? -27.598 -14.334 -4.123 1.00 33.94 188 SER A N 1
ATOM 1558 C CA . SER A 1 188 ? -27.314 -12.900 -4.046 1.00 33.94 188 SER A CA 1
ATOM 1559 C C . SER A 1 188 ? -27.653 -12.369 -2.654 1.00 33.94 188 SER A C 1
ATOM 1561 O O . SER A 1 188 ? -28.768 -11.930 -2.393 1.00 33.94 188 SER A O 1
ATOM 1563 N N . GLN A 1 189 ? -26.684 -12.413 -1.753 1.00 35.81 189 GLN A N 1
ATOM 1564 C CA . GLN A 1 189 ? -26.601 -11.518 -0.612 1.00 35.81 189 GLN A CA 1
ATOM 1565 C C . GLN A 1 189 ? -25.370 -10.662 -0.842 1.00 35.81 189 GLN A C 1
ATOM 1567 O O . GLN A 1 189 ? -24.311 -11.167 -1.202 1.00 35.81 189 GLN A O 1
A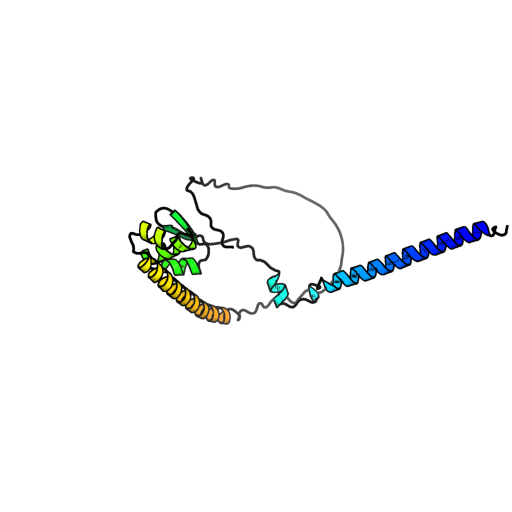TOM 1572 N N . THR A 1 190 ? -25.549 -9.354 -0.727 1.00 39.16 190 THR A N 1
ATOM 1573 C CA . THR A 1 190 ? -24.522 -8.338 -0.922 1.00 39.16 190 THR A CA 1
ATOM 1574 C C . THR A 1 190 ? -23.358 -8.601 0.036 1.00 39.16 190 THR A C 1
ATOM 1576 O O . THR A 1 190 ? -23.403 -8.219 1.201 1.00 39.16 190 THR A O 1
ATOM 1579 N N . VAL A 1 191 ? -22.336 -9.316 -0.437 1.00 42.19 191 VAL A N 1
ATOM 1580 C CA . VAL A 1 191 ? -21.090 -9.553 0.295 1.00 42.19 191 VAL A CA 1
ATOM 1581 C C . VAL A 1 191 ? -20.179 -8.366 0.025 1.00 42.19 191 VAL A C 1
ATOM 1583 O O . VAL A 1 191 ? -19.725 -8.175 -1.106 1.00 42.19 191 VAL A O 1
ATOM 1586 N N . LEU A 1 192 ? -19.898 -7.567 1.053 1.00 46.22 192 LEU A N 1
ATOM 1587 C CA . LEU A 1 192 ? -18.893 -6.515 0.965 1.00 46.22 192 LEU A CA 1
ATOM 1588 C C . LEU A 1 192 ? -17.508 -7.176 1.080 1.00 46.22 192 LEU A C 1
ATOM 1590 O O . LEU A 1 192 ? -16.956 -7.332 2.165 1.00 46.22 192 LEU A O 1
ATOM 1594 N N . ARG A 1 193 ? -16.975 -7.652 -0.053 1.00 37.22 193 ARG A N 1
ATOM 1595 C CA . ARG A 1 193 ? -15.589 -8.132 -0.154 1.00 37.22 193 ARG A CA 1
ATOM 1596 C C . ARG A 1 193 ? -14.656 -6.927 -0.106 1.00 37.22 193 ARG A C 1
ATOM 1598 O O . ARG A 1 193 ? -14.442 -6.282 -1.129 1.00 37.22 193 ARG A O 1
ATOM 1605 N N . ILE A 1 194 ? -14.095 -6.632 1.059 1.00 46.72 194 ILE A N 1
ATOM 1606 C CA . ILE A 1 194 ? -13.012 -5.655 1.172 1.00 46.72 194 ILE A CA 1
ATOM 1607 C C . ILE A 1 194 ? -11.703 -6.436 1.135 1.00 46.72 194 ILE A C 1
ATOM 1609 O O . ILE A 1 194 ? -11.257 -6.988 2.136 1.00 46.72 194 ILE A O 1
ATOM 1613 N N . LEU A 1 195 ? -11.127 -6.524 -0.066 1.00 32.34 195 LEU A N 1
ATOM 1614 C CA . LEU A 1 195 ? -9.735 -6.916 -0.254 1.00 32.34 195 LEU A CA 1
ATOM 1615 C C . LEU A 1 195 ? -8.875 -5.828 0.392 1.00 32.34 195 LEU A C 1
ATOM 1617 O O . LEU A 1 195 ? -8.900 -4.674 -0.038 1.00 32.34 195 LEU A O 1
ATOM 1621 N N . THR A 1 196 ? -8.165 -6.188 1.453 1.00 36.19 196 THR A N 1
ATOM 1622 C CA . THR A 1 196 ? -7.159 -5.340 2.087 1.00 36.19 196 THR A CA 1
ATOM 1623 C C . THR A 1 196 ? -6.107 -4.933 1.049 1.00 36.19 196 THR A C 1
ATOM 1625 O O . THR A 1 196 ? -5.537 -5.785 0.367 1.00 36.19 196 THR A O 1
ATOM 1628 N N . ARG A 1 197 ? -5.924 -3.617 0.889 1.00 30.52 197 ARG A N 1
ATOM 1629 C CA . ARG A 1 197 ? -4.819 -3.002 0.139 1.00 30.52 197 ARG A CA 1
ATOM 1630 C C . ARG A 1 197 ? -3.507 -3.124 0.898 1.00 30.52 197 ARG A C 1
ATOM 1632 O O . ARG A 1 197 ? -3.563 -3.095 2.148 1.00 30.52 197 ARG A O 1
#